Protein AF-A0A150FVJ5-F1 (afdb_monomer)

Nearest PDB structures (foldseek):
  6zj3-assembly1_SM  TM=2.572E-01  e=7.502E+00  Euglena gracilis

Organism: Gonium pectorale (NCBI:txid33097)

Mean predicted aligned error: 14.56 Å

Sequence (237 aa):
MLILNNDGPDAGACHNNPVVGCGLLLDEREPPDDGAGPYRKLKYVPKGIFVRPLNNNADTAAILSGIGDYSDSHGAFIITPRWSSPVTQTFPQPLDLGTGKRVASATFKRYNIPLGDAYVVTDYYCEGASFGDDCWVADLTPPPGHGIKRATIFVILTRFRSMDHVLLLRPLYDERFPASFTAVVDQFLKAARLGPDLTAELGRLSGLAASTRERYAADYARAAALIAQRTAPQPEA

pLDDT: mean 76.61, std 17.11, range [19.41, 96.69]

Secondary structure (DSSP, 8-state):
--------S--TT--S--EEEEEEE--TTPPPP---SSS---SS--SEEEEEEPTTSTTHHHHHTT-TTHHHHTT-EEEPPEEPPPEEEEEEEEEE-SSSSEEEEEEE--EE-S----SS--TTTTTT---TTS--EE--PPPTT-PPPHHHHHHHHTTSSSGGG-EESS-SS-TT-HHHHHHHHHHHHHHHPPPHHHHHHHHHHHHHHHHHHHHTHHHHHHHHHHHHHHHSPPPP-

Foldseek 3Di:
DDDDDPPDDDLVQDDQFDKDFDDFAADPPWDDDPVPDPDDDTPDATQWTWIATDPPPPPPVPVCVPPPCCVPSVRTDIFGWDKGDKDKDADPFFDDPPPPDTDRIDIDIDTHGSDDDPPDDALVVQAPAACPQPQDEDEQDADPPGAGALSRVVSLCVNYPDPVSYHYPDDQADPVDPVRVVVSVVSNVVRNDDDPVVVVVVVVVVVVVVVVCVVCVVVVVVVVVVVCVVPDDDPDD

Radius of gyration: 25.58 Å; Cα contacts (8 Å, |Δi|>4): 232; chains: 1; bounding box: 62×70×62 Å

Structure (mmCIF, N/CA/C/O backbone):
data_AF-A0A150FVJ5-F1
#
_entry.id   AF-A0A150FVJ5-F1
#
loop_
_atom_site.group_PDB
_atom_site.id
_atom_site.type_symbol
_atom_site.label_atom_id
_atom_site.label_alt_id
_atom_site.label_comp_id
_atom_site.label_asym_id
_atom_site.label_entity_id
_atom_site.label_seq_id
_atom_site.pdbx_PDB_ins_code
_atom_site.Cartn_x
_atom_site.Cartn_y
_atom_site.Cartn_z
_atom_site.occupancy
_atom_site.B_iso_or_equiv
_atom_site.auth_seq_id
_atom_site.auth_comp_id
_atom_site.auth_asym_id
_atom_site.auth_atom_id
_atom_site.pdbx_PDB_model_num
ATOM 1 N N . MET A 1 1 ? 19.829 -10.707 -9.200 1.00 27.23 1 MET A N 1
ATOM 2 C CA . MET A 1 1 ? 18.857 -9.618 -9.402 1.00 27.23 1 MET A CA 1
ATOM 3 C C . MET A 1 1 ? 19.163 -8.548 -8.369 1.00 27.23 1 MET A C 1
ATOM 5 O O . MET A 1 1 ? 18.996 -8.809 -7.189 1.00 27.23 1 MET A O 1
ATOM 9 N N . LEU A 1 2 ? 19.745 -7.424 -8.785 1.00 19.41 2 LEU A N 1
ATOM 10 C CA . LEU A 1 2 ? 20.049 -6.301 -7.899 1.00 19.41 2 LEU A CA 1
ATOM 11 C C . LEU A 1 2 ? 19.300 -5.099 -8.472 1.00 19.41 2 LEU A C 1
ATOM 13 O O . LEU A 1 2 ? 19.747 -4.494 -9.443 1.00 19.41 2 LEU A O 1
ATOM 17 N N . ILE A 1 3 ? 18.114 -4.833 -7.935 1.00 24.56 3 ILE A N 1
ATOM 18 C CA . ILE A 1 3 ? 17.336 -3.641 -8.265 1.00 24.56 3 ILE A CA 1
ATOM 19 C C . ILE A 1 3 ? 17.501 -2.712 -7.069 1.00 24.56 3 ILE A C 1
ATOM 21 O O . ILE A 1 3 ? 16.965 -2.965 -5.995 1.00 24.56 3 ILE A O 1
ATOM 25 N N . LEU A 1 4 ? 18.329 -1.684 -7.250 1.00 26.02 4 LEU A N 1
ATOM 26 C CA . LEU A 1 4 ? 18.539 -0.615 -6.281 1.00 26.02 4 LEU A CA 1
ATOM 27 C C . LEU A 1 4 ? 17.755 0.628 -6.716 1.00 26.02 4 LEU A C 1
ATOM 29 O O . LEU A 1 4 ? 17.894 1.090 -7.848 1.00 26.02 4 LEU A O 1
ATOM 33 N N . ASN A 1 5 ? 16.989 1.143 -5.753 1.00 26.16 5 ASN A N 1
ATOM 34 C CA . ASN A 1 5 ? 16.301 2.431 -5.660 1.00 26.16 5 ASN A CA 1
ATOM 35 C C . ASN A 1 5 ? 15.248 2.799 -6.718 1.00 26.16 5 ASN A C 1
ATOM 37 O O . ASN A 1 5 ? 15.542 3.360 -7.771 1.00 26.16 5 ASN A O 1
ATOM 41 N N . ASN A 1 6 ? 13.978 2.647 -6.328 1.00 31.42 6 ASN A N 1
ATOM 42 C CA . ASN A 1 6 ? 12.867 3.453 -6.837 1.00 31.42 6 ASN A CA 1
ATOM 43 C C . ASN A 1 6 ? 12.297 4.289 -5.677 1.00 31.42 6 ASN A C 1
ATOM 45 O O . ASN A 1 6 ? 11.197 4.037 -5.189 1.00 31.42 6 ASN A O 1
ATOM 49 N N . ASP A 1 7 ? 13.082 5.266 -5.220 1.00 31.95 7 ASP A N 1
ATOM 50 C CA . ASP A 1 7 ? 12.706 6.193 -4.149 1.00 31.95 7 ASP A CA 1
ATOM 51 C C . ASP A 1 7 ? 11.782 7.310 -4.678 1.00 31.95 7 ASP A C 1
ATOM 53 O O . ASP A 1 7 ? 12.213 8.428 -4.951 1.00 31.95 7 ASP A O 1
ATOM 57 N N . GLY A 1 8 ? 10.492 6.967 -4.798 1.00 29.00 8 GLY A N 1
ATOM 58 C CA . GLY A 1 8 ? 9.313 7.852 -4.701 1.00 29.00 8 GLY A CA 1
ATOM 59 C C . GLY A 1 8 ? 9.047 8.867 -5.831 1.00 29.00 8 GLY A C 1
ATOM 60 O O . GLY A 1 8 ? 9.863 9.032 -6.738 1.00 29.00 8 GLY A O 1
ATOM 61 N N . PRO A 1 9 ?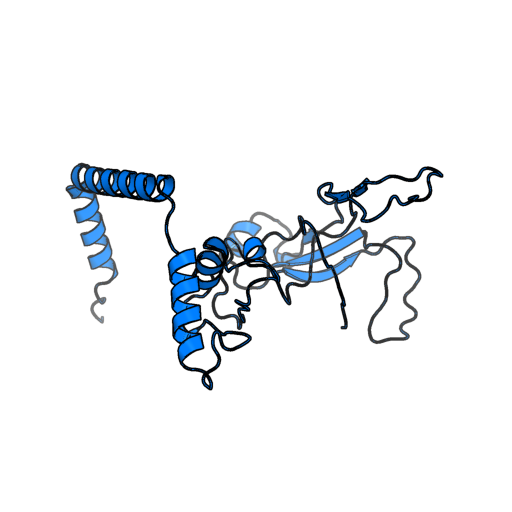 7.911 9.601 -5.800 1.00 30.52 9 PRO A N 1
ATOM 62 C CA . PRO A 1 9 ? 6.679 9.459 -5.009 1.00 30.52 9 PRO A CA 1
ATOM 63 C C . PRO A 1 9 ? 5.500 8.985 -5.897 1.00 30.52 9 PRO A C 1
ATOM 65 O O . PRO A 1 9 ? 5.513 9.175 -7.108 1.00 30.52 9 PRO A O 1
ATOM 68 N N . ASP A 1 10 ? 4.482 8.360 -5.308 1.00 34.44 10 ASP A N 1
ATOM 69 C CA . ASP A 1 10 ? 3.313 7.773 -5.989 1.00 34.44 10 ASP A CA 1
ATOM 70 C C . ASP A 1 10 ? 3.636 6.630 -6.964 1.00 34.44 10 ASP A C 1
ATOM 72 O O . ASP A 1 10 ? 3.577 6.757 -8.191 1.00 34.44 10 ASP A O 1
ATOM 76 N N . ALA A 1 11 ? 3.882 5.439 -6.409 1.00 34.03 11 ALA A N 1
ATOM 77 C CA . ALA A 1 11 ? 3.788 4.179 -7.147 1.00 34.03 11 ALA A CA 1
ATOM 78 C C . ALA A 1 11 ? 2.314 3.866 -7.499 1.00 34.03 11 ALA A C 1
ATOM 80 O O . ALA A 1 11 ? 1.744 2.865 -7.075 1.00 34.03 11 ALA A O 1
ATOM 81 N N . GLY A 1 12 ? 1.680 4.750 -8.275 1.00 35.78 12 GLY A N 1
ATOM 82 C CA . GLY A 1 12 ? 0.286 4.692 -8.724 1.00 35.78 12 GLY A CA 1
ATOM 83 C C . GLY A 1 12 ? 0.041 3.665 -9.828 1.00 35.78 12 GLY A C 1
ATOM 84 O O . GLY A 1 12 ? -0.569 3.980 -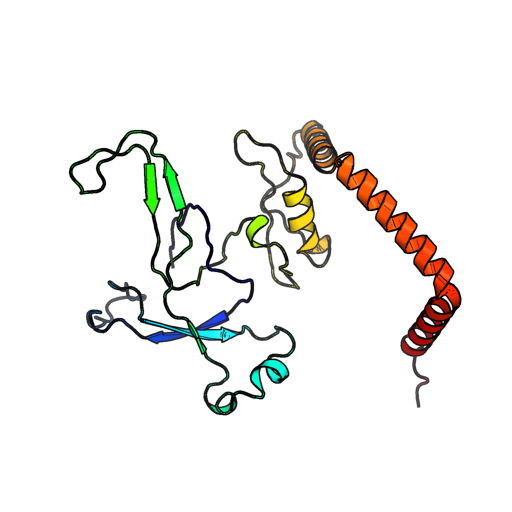10.850 1.00 35.78 12 GLY A O 1
ATOM 85 N N . ALA A 1 13 ? 0.553 2.450 -9.658 1.00 37.38 13 ALA A N 1
ATOM 86 C CA . ALA A 1 13 ? 0.455 1.402 -10.668 1.00 37.38 13 ALA A CA 1
ATOM 87 C C . ALA A 1 13 ? 0.131 0.021 -10.088 1.00 37.38 13 ALA A C 1
ATOM 89 O O . ALA A 1 13 ? -0.541 -0.764 -10.756 1.00 37.38 13 ALA A O 1
ATOM 90 N N . CYS A 1 14 ? 0.530 -0.264 -8.852 1.00 43.03 14 CYS A N 1
ATOM 91 C CA . CYS A 1 14 ? 0.296 -1.575 -8.272 1.00 43.03 14 CYS A CA 1
ATOM 92 C C . CYS A 1 14 ? -1.085 -1.623 -7.619 1.00 43.03 14 CYS A C 1
ATOM 94 O O . CYS A 1 14 ? -1.347 -0.943 -6.633 1.00 43.03 14 CYS A O 1
ATOM 96 N N . HIS A 1 15 ? -1.967 -2.428 -8.195 1.00 48.81 15 HIS A N 1
ATOM 97 C CA . HIS A 1 15 ? -3.202 -2.843 -7.544 1.00 48.81 15 HIS A CA 1
ATOM 98 C C . HIS A 1 15 ? -2.920 -4.221 -6.930 1.00 48.81 15 HIS A C 1
ATOM 100 O O . HIS A 1 15 ? -2.212 -5.012 -7.549 1.00 48.81 15 HIS A O 1
ATOM 106 N N . ASN A 1 16 ? -3.435 -4.467 -5.722 1.00 52.38 16 ASN A N 1
ATOM 107 C CA . ASN A 1 16 ? -3.016 -5.467 -4.718 1.00 52.38 16 ASN A CA 1
ATOM 108 C C . ASN A 1 16 ? -3.078 -6.966 -5.099 1.00 52.38 16 ASN A C 1
ATOM 110 O O . ASN A 1 16 ? -3.168 -7.812 -4.213 1.00 52.38 16 ASN A O 1
ATOM 114 N N . ASN A 1 17 ? -3.015 -7.327 -6.380 1.00 59.31 17 ASN A N 1
ATOM 115 C CA . ASN A 1 17 ? -3.067 -8.714 -6.820 1.00 59.31 17 ASN A CA 1
ATOM 116 C C . ASN A 1 17 ? -1.689 -9.183 -7.302 1.00 59.31 17 ASN A C 1
ATOM 118 O O . ASN A 1 17 ? -1.202 -8.682 -8.320 1.00 59.31 17 ASN A O 1
ATOM 122 N N . PRO A 1 18 ? -1.059 -10.151 -6.609 1.00 65.44 18 PRO A N 1
ATOM 123 C CA . PRO A 1 18 ? 0.184 -10.739 -7.072 1.00 65.44 18 PRO A CA 1
ATOM 124 C C . PRO A 1 18 ? -0.058 -11.521 -8.365 1.00 65.44 18 PRO A C 1
ATOM 126 O O . PRO A 1 18 ? -1.033 -12.265 -8.514 1.00 65.44 18 PRO A O 1
ATOM 129 N N . VAL A 1 19 ? 0.862 -11.355 -9.307 1.00 67.94 19 VAL A N 1
ATOM 130 C CA . VAL A 1 19 ? 0.844 -12.032 -10.601 1.00 67.94 19 VAL A CA 1
ATOM 131 C C . VAL A 1 19 ? 2.219 -12.617 -10.899 1.00 67.94 19 VAL A C 1
ATOM 133 O O . VAL A 1 19 ? 3.238 -12.109 -10.433 1.00 67.94 19 VAL A O 1
ATOM 136 N N . VAL A 1 20 ? 2.257 -13.678 -11.696 1.00 70.44 20 VAL A N 1
ATOM 137 C CA . VAL A 1 20 ? 3.490 -14.274 -12.211 1.00 70.44 20 VAL A CA 1
ATOM 138 C C . VAL A 1 20 ? 3.658 -13.868 -13.668 1.00 70.44 20 VAL A C 1
ATOM 140 O O . VAL A 1 20 ? 2.741 -14.050 -14.466 1.00 70.44 20 VAL A O 1
ATOM 143 N N . GLY A 1 21 ? 4.831 -13.343 -14.023 1.00 74.12 21 GLY A N 1
ATOM 144 C CA . GLY A 1 21 ? 5.191 -13.073 -15.413 1.00 74.12 21 GLY A CA 1
ATOM 145 C C . GLY A 1 21 ? 5.387 -14.369 -16.203 1.00 74.12 21 GLY A C 1
ATOM 146 O O . GLY A 1 21 ? 6.151 -15.241 -15.796 1.00 74.12 21 GLY A O 1
ATOM 147 N N . CYS A 1 22 ? 4.697 -14.489 -17.332 1.00 70.00 22 CYS A N 1
ATOM 148 C CA . CYS A 1 22 ? 4.736 -15.638 -18.239 1.00 70.00 22 CYS A CA 1
ATOM 149 C C . CYS A 1 22 ? 5.524 -15.355 -19.521 1.00 70.00 22 CYS A C 1
ATOM 151 O O . CYS A 1 22 ? 6.003 -16.284 -20.163 1.00 70.00 22 CYS A O 1
ATOM 153 N N . GLY A 1 23 ? 5.661 -14.087 -19.910 1.00 76.62 23 GLY A N 1
ATOM 154 C CA . GLY A 1 23 ? 6.363 -13.715 -21.133 1.00 76.62 23 GLY A CA 1
ATOM 155 C C . GLY A 1 23 ? 6.450 -12.209 -21.333 1.00 76.62 23 GLY A C 1
ATOM 156 O O . GLY A 1 23 ? 5.744 -11.437 -20.683 1.00 76.62 23 GLY A O 1
ATOM 157 N N . LEU A 1 24 ? 7.316 -11.793 -22.256 1.00 85.38 24 LEU A N 1
ATOM 158 C CA . LEU A 1 24 ? 7.548 -10.393 -22.605 1.00 85.38 24 LEU A CA 1
ATOM 159 C C . LEU A 1 24 ? 7.283 -10.171 -24.092 1.00 85.38 24 LEU A C 1
ATOM 161 O O . LEU A 1 24 ? 7.824 -10.883 -24.936 1.00 85.38 24 LEU A O 1
ATOM 165 N N . LEU A 1 25 ? 6.506 -9.137 -24.407 1.00 88.44 25 LEU A N 1
ATOM 166 C CA . LEU A 1 25 ? 6.400 -8.593 -25.754 1.00 88.44 25 LEU A CA 1
ATOM 167 C C . LEU A 1 25 ? 7.337 -7.388 -25.858 1.00 88.44 25 LEU A C 1
ATOM 169 O O . LEU A 1 25 ? 7.072 -6.335 -25.278 1.00 88.44 25 LEU A O 1
ATOM 173 N N . LEU A 1 26 ? 8.450 -7.550 -26.569 1.00 90.00 26 LEU A N 1
ATOM 174 C CA . LEU A 1 26 ? 9.485 -6.522 -26.683 1.00 90.00 26 LEU A CA 1
ATOM 175 C C . LEU A 1 26 ? 9.075 -5.382 -27.626 1.00 90.00 26 LEU A C 1
ATOM 177 O O . LEU A 1 26 ? 8.202 -5.532 -28.482 1.00 90.00 26 LEU A O 1
ATOM 181 N N . ASP A 1 27 ? 9.712 -4.223 -27.454 1.00 90.69 27 ASP A N 1
ATOM 182 C CA . ASP A 1 27 ? 9.654 -3.142 -28.440 1.00 90.69 27 ASP A CA 1
ATOM 183 C C . ASP A 1 27 ? 10.361 -3.588 -29.732 1.00 90.69 27 ASP A C 1
ATOM 185 O O . ASP A 1 27 ? 11.380 -4.272 -29.687 1.00 90.69 27 ASP A O 1
ATOM 189 N N . GLU A 1 28 ? 9.840 -3.192 -30.893 1.00 92.81 28 GLU A N 1
ATOM 190 C CA . GLU A 1 28 ? 10.411 -3.545 -32.205 1.00 92.81 28 GLU A CA 1
ATOM 191 C C . GLU A 1 28 ? 11.823 -2.985 -32.406 1.00 92.81 28 GLU A C 1
ATOM 193 O O . GLU A 1 28 ? 12.590 -3.494 -33.220 1.00 92.81 28 GLU A O 1
ATOM 198 N N . ARG A 1 29 ? 12.172 -1.929 -31.666 1.00 93.12 29 ARG A N 1
ATOM 199 C CA . ARG A 1 29 ? 13.497 -1.303 -31.692 1.00 93.12 29 ARG A CA 1
ATOM 200 C C . ARG A 1 29 ? 14.490 -1.996 -30.764 1.00 93.12 29 ARG A C 1
ATOM 202 O O . ARG A 1 29 ? 15.646 -1.576 -30.708 1.00 93.12 29 ARG A O 1
ATOM 209 N N . GLU A 1 30 ? 14.051 -2.991 -29.996 1.00 89.56 30 GLU A N 1
ATOM 210 C CA . GLU A 1 30 ? 14.910 -3.682 -29.046 1.00 89.56 30 GLU A CA 1
ATOM 211 C C . GLU A 1 30 ? 16.012 -4.453 -29.794 1.00 89.56 30 GLU A C 1
ATOM 213 O O . GLU A 1 30 ? 15.703 -5.277 -30.659 1.00 89.56 30 GLU A O 1
ATOM 218 N N . PRO A 1 31 ? 17.300 -4.211 -29.485 1.00 89.19 31 PRO A N 1
ATOM 219 C CA . PRO A 1 31 ? 18.392 -4.963 -30.092 1.00 89.19 31 PRO A CA 1
ATOM 220 C C . PRO A 1 31 ? 18.254 -6.470 -29.827 1.00 89.19 31 PRO A C 1
ATOM 222 O O . PRO A 1 31 ? 17.725 -6.844 -28.775 1.00 89.19 31 PRO A O 1
ATOM 225 N N . PRO A 1 32 ? 18.740 -7.344 -30.730 1.00 86.94 32 PRO A N 1
ATOM 226 C CA . PRO A 1 32 ? 18.776 -8.784 -30.495 1.00 86.94 32 PRO A CA 1
ATOM 227 C C . PRO A 1 32 ? 19.468 -9.133 -29.176 1.00 86.94 32 PRO A C 1
ATOM 229 O O . PRO A 1 32 ? 20.392 -8.441 -28.754 1.00 86.94 32 PRO A O 1
ATOM 232 N N . ASP A 1 33 ? 19.008 -10.205 -28.535 1.00 85.06 33 ASP A N 1
ATOM 233 C CA . ASP A 1 33 ? 19.683 -10.742 -27.357 1.00 85.06 33 ASP A CA 1
ATOM 234 C C . ASP A 1 33 ? 21.025 -11.345 -27.777 1.00 85.06 33 ASP A C 1
ATOM 236 O O . ASP A 1 33 ? 21.067 -12.189 -28.675 1.00 85.06 33 ASP A O 1
ATOM 240 N N . ASP A 1 34 ? 22.112 -10.903 -27.152 1.00 83.81 34 ASP A N 1
ATOM 241 C CA . ASP A 1 34 ? 23.448 -11.445 -27.394 1.00 83.81 34 ASP A CA 1
ATOM 242 C C . ASP A 1 34 ? 23.718 -12.716 -26.572 1.00 83.81 34 ASP A C 1
ATOM 244 O O . ASP A 1 34 ? 24.727 -13.388 -26.796 1.00 83.81 34 ASP A O 1
ATOM 248 N N . GLY A 1 35 ? 22.815 -13.070 -25.645 1.00 79.62 35 GLY A N 1
ATOM 249 C CA . GLY A 1 35 ? 22.892 -14.280 -24.827 1.00 79.62 35 GLY A CA 1
ATOM 250 C C . GLY A 1 35 ? 24.103 -14.320 -23.891 1.00 79.62 35 GLY A C 1
ATOM 251 O O . GLY A 1 35 ? 24.414 -15.374 -23.335 1.00 79.62 35 GLY A O 1
ATOM 252 N N . ALA A 1 36 ? 24.804 -13.196 -23.712 1.00 78.44 36 ALA A N 1
ATOM 253 C CA . ALA A 1 36 ? 26.106 -13.158 -23.052 1.00 78.44 36 ALA A CA 1
ATOM 254 C C . ALA A 1 36 ? 26.025 -13.185 -21.514 1.00 78.44 36 ALA A C 1
ATOM 256 O O . ALA A 1 36 ? 27.058 -13.182 -20.841 1.00 78.44 36 ALA A O 1
ATOM 257 N N . GLY A 1 37 ? 24.822 -13.211 -20.929 1.00 73.44 37 GLY A N 1
ATOM 258 C CA . GLY A 1 37 ? 24.656 -13.115 -19.483 1.00 73.44 37 GLY A CA 1
ATOM 259 C C . GLY A 1 37 ? 23.392 -13.769 -18.922 1.00 73.44 37 GLY A C 1
ATOM 260 O O . GLY A 1 37 ? 22.463 -14.096 -19.655 1.00 73.44 37 GLY A O 1
ATOM 261 N N . PRO A 1 38 ? 23.327 -13.924 -17.585 1.00 77.50 38 PRO A N 1
ATOM 262 C CA . PRO A 1 38 ? 22.181 -14.515 -16.888 1.00 77.50 38 PRO A CA 1
ATOM 263 C C . PRO A 1 38 ? 20.938 -13.607 -16.877 1.00 77.50 38 PRO A C 1
ATOM 265 O O . PRO A 1 38 ? 19.903 -13.981 -16.330 1.00 77.50 38 PRO A O 1
ATOM 268 N N . TYR A 1 39 ? 21.042 -12.397 -17.427 1.00 75.38 39 TYR A N 1
ATOM 269 C CA . TYR A 1 39 ? 19.948 -11.449 -17.584 1.00 75.38 39 TYR A CA 1
ATOM 270 C C . TYR A 1 39 ? 20.149 -10.624 -18.856 1.00 75.38 39 TYR A C 1
ATOM 272 O O . TYR A 1 39 ? 21.273 -10.249 -19.190 1.00 75.38 39 TYR A O 1
ATOM 280 N N . ARG A 1 40 ? 19.041 -10.271 -19.512 1.00 77.12 40 ARG A N 1
ATOM 281 C CA . ARG A 1 40 ? 19.015 -9.327 -20.631 1.00 77.12 40 ARG A CA 1
ATOM 282 C C . ARG A 1 40 ? 18.608 -7.949 -20.126 1.00 77.12 40 ARG A C 1
ATOM 284 O O . ARG A 1 40 ? 17.548 -7.790 -19.519 1.00 77.12 40 ARG A O 1
ATOM 291 N N . LYS A 1 41 ? 19.433 -6.935 -20.385 1.00 80.56 41 LYS A N 1
ATOM 292 C CA . LYS A 1 41 ? 19.088 -5.539 -20.095 1.00 80.56 41 LYS A CA 1
ATOM 293 C C . LYS A 1 41 ? 18.364 -4.941 -21.297 1.00 80.56 41 LYS A C 1
ATOM 295 O O . LYS A 1 41 ? 18.984 -4.729 -22.332 1.00 80.56 41 LYS A O 1
ATOM 300 N N . LEU A 1 42 ? 17.077 -4.649 -21.137 1.00 83.31 42 LEU A N 1
ATOM 301 C CA . LEU A 1 42 ? 16.288 -4.029 -22.197 1.00 83.31 42 LEU A CA 1
ATOM 302 C C . LEU A 1 42 ? 16.617 -2.540 -22.339 1.00 83.31 42 LEU A C 1
ATOM 304 O O . LEU A 1 42 ? 16.786 -1.833 -21.338 1.00 83.31 42 LEU A O 1
ATOM 308 N N . LYS A 1 43 ? 16.706 -2.062 -23.581 1.00 86.25 43 LYS A N 1
ATOM 309 C CA . LYS A 1 43 ? 16.926 -0.647 -23.906 1.00 86.25 43 LYS A CA 1
ATOM 310 C C . LYS A 1 43 ? 15.619 0.140 -23.922 1.00 86.25 43 LYS A C 1
ATOM 312 O O . LYS A 1 43 ? 15.610 1.310 -23.534 1.00 86.25 43 LYS A O 1
ATOM 317 N N . TYR A 1 44 ? 14.535 -0.487 -24.363 1.00 87.19 44 TYR A N 1
ATOM 318 C CA . TYR A 1 44 ? 13.203 0.103 -24.423 1.00 87.19 44 TYR A CA 1
ATOM 319 C C . TYR A 1 44 ? 12.246 -0.607 -23.460 1.00 87.19 44 TYR A C 1
ATOM 321 O O . TYR A 1 44 ? 12.428 -1.770 -23.103 1.00 87.19 44 TYR A O 1
ATOM 329 N N . VAL A 1 45 ? 11.207 0.109 -23.024 1.00 85.00 45 VAL A N 1
ATOM 330 C CA . VAL A 1 45 ? 10.128 -0.488 -22.226 1.00 85.00 45 VAL A CA 1
ATOM 331 C C . VAL A 1 45 ? 9.408 -1.528 -23.100 1.00 85.00 45 VAL A C 1
ATOM 333 O O . VAL A 1 45 ? 9.056 -1.190 -24.233 1.00 85.00 45 VAL A O 1
ATOM 336 N N . PRO A 1 46 ? 9.166 -2.764 -22.619 1.00 86.81 46 PRO A N 1
ATOM 337 C CA . PRO A 1 46 ? 8.405 -3.754 -23.377 1.00 86.81 46 PRO A CA 1
ATOM 338 C C . PRO A 1 46 ? 7.026 -3.217 -23.781 1.00 86.81 46 PRO A C 1
ATOM 340 O O . PRO A 1 46 ? 6.402 -2.476 -23.023 1.00 86.81 46 PRO A O 1
ATOM 343 N N . LYS A 1 47 ? 6.502 -3.636 -24.936 1.00 89.88 47 LYS A N 1
ATOM 344 C CA . LYS A 1 47 ? 5.122 -3.325 -25.354 1.00 89.88 47 LYS A CA 1
ATOM 345 C C . LYS A 1 47 ? 4.079 -3.966 -24.437 1.00 89.88 47 LYS A C 1
ATOM 347 O O . LYS A 1 47 ? 2.971 -3.448 -24.316 1.00 89.88 47 LYS A O 1
ATOM 352 N N . GLY A 1 48 ? 4.432 -5.062 -23.773 1.00 85.50 48 GLY A N 1
ATOM 353 C CA . GLY A 1 48 ? 3.618 -5.641 -22.715 1.00 85.50 48 GLY A CA 1
ATOM 354 C C . GLY A 1 48 ? 4.279 -6.828 -22.029 1.00 85.50 48 GLY A C 1
ATOM 355 O O . GLY A 1 48 ? 5.267 -7.381 -22.514 1.00 85.50 48 GLY A O 1
ATOM 356 N N . ILE A 1 49 ? 3.717 -7.210 -20.887 1.00 81.81 49 ILE A N 1
ATOM 357 C CA . ILE A 1 49 ? 4.090 -8.408 -20.132 1.00 81.81 49 ILE A CA 1
ATOM 358 C C . ILE A 1 49 ? 2.862 -9.296 -20.045 1.00 81.81 49 ILE A C 1
ATOM 360 O O . ILE A 1 49 ? 1.801 -8.842 -19.623 1.00 81.81 49 ILE A O 1
ATOM 364 N N . PHE A 1 50 ? 3.010 -10.556 -20.430 1.00 77.69 50 PHE A N 1
ATOM 365 C CA . PHE A 1 50 ? 1.994 -11.566 -20.177 1.00 77.69 50 PHE A CA 1
ATOM 366 C C . PHE A 1 50 ? 2.107 -12.001 -18.727 1.00 77.69 50 PHE A C 1
ATOM 368 O O . PHE A 1 50 ? 3.194 -12.382 -18.287 1.00 77.69 50 PHE A O 1
ATOM 375 N N . VAL A 1 51 ? 1.007 -11.943 -17.987 1.00 73.44 51 VAL A N 1
ATOM 376 C CA . VAL A 1 51 ? 0.969 -12.323 -16.578 1.00 73.44 51 VAL A CA 1
ATOM 377 C C . VAL A 1 51 ? -0.192 -13.257 -16.296 1.00 73.44 51 VAL A C 1
ATOM 379 O O . VAL A 1 51 ? -1.235 -13.163 -16.935 1.00 73.44 51 VAL A O 1
ATOM 382 N N . ARG A 1 52 ? -0.029 -14.112 -15.292 1.00 70.56 52 ARG A N 1
ATOM 383 C CA . ARG A 1 52 ? -1.101 -14.930 -14.715 1.00 70.56 52 ARG A CA 1
ATOM 384 C C . ARG A 1 52 ? -1.302 -14.565 -13.244 1.00 70.56 52 ARG A C 1
ATOM 386 O O . ARG A 1 52 ? -0.312 -14.257 -12.579 1.00 70.56 52 ARG A O 1
ATOM 393 N N . PRO A 1 53 ? -2.521 -14.630 -12.693 1.00 66.81 53 PRO A N 1
ATOM 394 C CA . PRO A 1 53 ? -2.721 -14.526 -11.250 1.00 66.81 53 PRO A CA 1
ATOM 395 C C . PRO A 1 53 ? -1.902 -15.584 -10.496 1.00 66.81 53 PRO A C 1
ATOM 397 O O . PRO A 1 53 ? -1.736 -16.712 -10.974 1.00 66.81 53 PRO A O 1
ATOM 400 N N . LEU A 1 54 ? -1.375 -15.233 -9.320 1.00 62.59 54 LEU A N 1
ATOM 401 C CA . LEU A 1 54 ? -0.785 -16.227 -8.423 1.00 62.59 54 LEU A CA 1
ATOM 402 C C . LEU A 1 54 ? -1.910 -17.133 -7.880 1.00 62.59 54 LEU A C 1
ATOM 404 O O . LEU A 1 54 ? -2.967 -16.643 -7.481 1.00 62.59 54 LEU A O 1
ATOM 408 N N . ASN A 1 55 ? -1.707 -18.454 -7.916 1.00 51.03 55 ASN A N 1
ATOM 409 C CA . ASN A 1 55 ? -2.696 -19.432 -7.449 1.00 51.03 55 ASN A CA 1
ATOM 410 C C . ASN A 1 55 ? -3.087 -19.129 -5.988 1.00 51.03 55 ASN A C 1
ATOM 412 O O . ASN A 1 55 ? -2.191 -18.915 -5.178 1.00 51.03 55 ASN A O 1
ATOM 416 N N . ASN A 1 56 ? -4.395 -19.162 -5.686 1.00 48.44 56 ASN A N 1
ATOM 417 C CA . ASN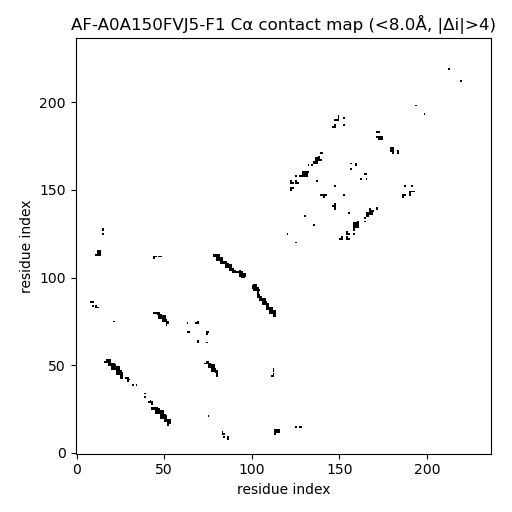 A 1 56 ? -5.074 -18.912 -4.392 1.00 48.44 56 ASN A CA 1
ATOM 418 C C . ASN A 1 56 ? -5.819 -17.578 -4.209 1.00 48.44 56 ASN A C 1
ATOM 420 O O . ASN A 1 56 ? -6.453 -17.404 -3.169 1.00 48.44 56 ASN A O 1
ATOM 424 N N . ASN A 1 57 ? -5.881 -16.686 -5.202 1.00 48.19 57 ASN A N 1
ATOM 425 C CA . ASN A 1 57 ? -6.933 -15.665 -5.168 1.00 48.19 57 ASN A CA 1
ATOM 426 C C . ASN A 1 57 ? -8.277 -16.334 -5.487 1.00 48.19 57 ASN A C 1
ATOM 428 O O . ASN A 1 57 ? -8.459 -16.899 -6.563 1.00 48.19 57 ASN A O 1
ATOM 432 N N . ALA A 1 58 ? -9.171 -16.345 -4.498 1.00 40.78 58 ALA A N 1
ATOM 433 C CA . ALA A 1 58 ? -10.469 -17.002 -4.556 1.00 40.78 58 ALA A CA 1
ATOM 434 C C . ALA A 1 58 ? -11.205 -16.695 -5.875 1.00 40.78 58 ALA A C 1
ATOM 436 O O . ALA A 1 58 ? -11.279 -15.546 -6.307 1.00 40.78 58 ALA A O 1
ATOM 437 N N . ASP A 1 59 ? -11.747 -17.746 -6.492 1.00 47.84 59 ASP A N 1
ATOM 438 C CA . ASP A 1 59 ? -12.605 -17.696 -7.679 1.00 47.84 59 ASP A CA 1
ATOM 439 C C . ASP A 1 59 ? -11.971 -17.287 -9.021 1.00 47.84 59 ASP A C 1
ATOM 441 O O . ASP A 1 59 ? -12.658 -16.804 -9.923 1.00 47.84 59 ASP A O 1
ATOM 445 N N . THR A 1 60 ? -10.695 -17.621 -9.252 1.00 50.66 60 THR A N 1
ATOM 446 C CA . THR A 1 60 ? -10.094 -17.597 -10.605 1.00 50.66 60 THR A CA 1
ATOM 447 C C . THR A 1 60 ? -10.961 -18.337 -11.636 1.00 50.66 60 THR A C 1
ATOM 449 O O . THR A 1 60 ? -11.112 -17.883 -12.766 1.00 50.66 60 THR A O 1
ATOM 452 N N . ALA A 1 61 ? -11.590 -19.446 -11.228 1.00 50.41 61 ALA A N 1
ATOM 453 C CA . ALA A 1 61 ? -12.498 -20.217 -12.071 1.00 50.41 61 ALA A CA 1
ATOM 454 C C . ALA A 1 61 ? -13.820 -19.485 -12.362 1.00 50.41 61 ALA A C 1
ATOM 456 O O . ALA A 1 61 ? -14.297 -19.559 -13.487 1.00 50.41 61 ALA A O 1
ATOM 457 N N . ALA A 1 62 ? -14.403 -18.752 -11.406 1.00 53.06 62 ALA A N 1
ATOM 458 C CA . ALA A 1 62 ? -15.664 -18.038 -11.623 1.00 53.06 62 ALA A CA 1
ATOM 459 C C . ALA A 1 62 ? -15.464 -16.738 -12.420 1.00 53.06 62 ALA A C 1
ATOM 461 O O . ALA A 1 62 ? -16.213 -16.480 -13.362 1.00 53.06 62 ALA A O 1
ATOM 462 N N . ILE A 1 63 ? -14.421 -15.959 -12.104 1.00 52.06 63 ILE A N 1
ATOM 463 C CA . ILE A 1 63 ? -14.124 -14.665 -12.747 1.00 52.06 63 ILE A CA 1
ATOM 464 C C . ILE A 1 63 ? -13.711 -14.847 -14.214 1.00 52.06 63 ILE A C 1
ATOM 466 O O . ILE A 1 63 ? -14.053 -14.020 -15.058 1.00 52.06 63 ILE A O 1
ATOM 470 N N . LEU A 1 64 ? -12.991 -15.927 -14.528 1.00 53.16 64 LEU A N 1
ATOM 471 C CA . LEU A 1 64 ? -12.416 -16.154 -15.858 1.00 53.16 64 LEU A CA 1
ATOM 472 C C . LEU A 1 64 ? -13.196 -17.189 -16.691 1.00 53.16 64 LEU A C 1
ATOM 474 O O . LEU A 1 64 ? -12.852 -17.410 -17.848 1.00 53.16 64 LEU A O 1
ATOM 478 N N . SER A 1 65 ? -14.286 -17.761 -16.157 1.00 52.16 65 SER A N 1
ATOM 479 C CA . SER A 1 65 ? -15.146 -18.749 -16.847 1.00 52.16 65 SER A CA 1
ATOM 480 C C . SER A 1 65 ? -15.785 -18.258 -18.154 1.00 52.16 65 SER A C 1
ATOM 482 O O . SER A 1 65 ? -16.180 -19.075 -18.982 1.00 52.16 65 SER A O 1
ATOM 484 N N . GLY A 1 66 ? -15.902 -16.940 -18.351 1.00 50.03 66 GLY A N 1
ATOM 485 C CA . GLY A 1 66 ? -16.469 -16.333 -19.562 1.00 50.03 66 GLY A CA 1
ATOM 486 C C . GLY A 1 66 ? -15.450 -16.028 -20.665 1.00 50.03 66 GLY A C 1
ATOM 487 O O . GLY A 1 66 ? -15.838 -15.556 -21.733 1.00 50.03 66 GLY A O 1
ATOM 488 N N . ILE A 1 67 ? -14.159 -16.257 -20.414 1.00 56.22 67 ILE A N 1
ATOM 489 C CA . ILE A 1 67 ? -13.079 -15.993 -21.365 1.00 56.22 67 ILE A CA 1
ATOM 490 C C . ILE A 1 67 ? -12.796 -17.299 -22.118 1.00 56.22 67 ILE A C 1
ATOM 492 O O . ILE A 1 67 ? -12.239 -18.244 -21.563 1.00 56.22 67 ILE A O 1
ATOM 496 N N . GLY A 1 68 ? -13.258 -17.370 -23.371 1.00 52.88 68 GLY A N 1
ATOM 497 C CA . GLY A 1 68 ? -13.317 -18.604 -24.169 1.00 52.88 68 GLY A CA 1
ATOM 498 C C . GLY A 1 68 ? -11.972 -19.281 -24.453 1.00 52.88 68 GLY A C 1
ATOM 499 O O . GLY A 1 68 ? -11.962 -20.446 -24.831 1.00 52.88 68 GLY A O 1
ATOM 500 N N . ASP A 1 69 ? -10.855 -18.586 -24.248 1.00 56.06 69 ASP A N 1
ATOM 501 C CA . ASP A 1 69 ? -9.484 -19.076 -24.414 1.00 56.06 69 ASP A CA 1
ATOM 502 C C . ASP A 1 69 ? -8.762 -19.329 -23.076 1.00 56.06 69 ASP A C 1
ATOM 504 O O . ASP A 1 69 ? -7.563 -19.606 -23.067 1.00 56.06 69 ASP A O 1
ATOM 508 N N . TYR A 1 70 ? -9.449 -19.269 -21.927 1.00 54.94 70 TYR A N 1
ATOM 509 C CA . TYR A 1 70 ? -8.838 -19.502 -20.608 1.00 54.94 70 TYR A CA 1
ATOM 510 C C . TYR A 1 70 ? -8.242 -20.915 -20.462 1.00 54.94 70 TYR A C 1
ATOM 512 O O . TYR A 1 70 ? -7.177 -21.074 -19.859 1.00 54.94 70 TYR A O 1
ATOM 520 N N . SER A 1 71 ? -8.887 -21.936 -21.043 1.00 53.69 71 SER A N 1
ATOM 521 C CA . SER A 1 71 ? -8.379 -23.318 -21.058 1.00 53.69 71 SER A CA 1
ATOM 522 C C . SER A 1 71 ? -7.080 -23.469 -21.851 1.00 53.69 71 SER A C 1
ATOM 524 O O . SER A 1 71 ? -6.251 -24.303 -21.493 1.00 53.69 71 SER A O 1
ATOM 526 N N . ASP A 1 72 ? -6.897 -22.639 -22.881 1.00 53.41 72 ASP A N 1
ATOM 527 C CA . ASP A 1 72 ? -5.818 -22.760 -23.867 1.00 53.41 72 ASP A CA 1
ATOM 528 C C . ASP A 1 72 ? -4.642 -21.819 -23.548 1.00 53.41 72 ASP A C 1
ATOM 530 O O . ASP A 1 72 ? -3.485 -22.138 -23.813 1.00 53.41 72 ASP A O 1
ATOM 534 N N . SER A 1 73 ? -4.927 -20.667 -22.930 1.00 53.38 73 SER A N 1
ATOM 535 C CA . SER A 1 73 ? -3.949 -19.656 -22.492 1.00 53.38 73 SER A CA 1
ATOM 536 C C . SER A 1 73 ? -3.514 -19.806 -21.029 1.00 53.38 73 SER A C 1
ATOM 538 O O . SER A 1 73 ? -2.670 -19.043 -20.551 1.00 53.38 73 SER A O 1
ATOM 540 N N . HIS A 1 74 ? -4.120 -20.746 -20.293 1.00 54.09 74 HIS A N 1
ATOM 541 C CA . HIS A 1 74 ? -3.993 -20.892 -18.838 1.00 54.09 74 HIS A CA 1
ATOM 542 C C . HIS A 1 74 ? -4.266 -19.592 -18.051 1.00 54.09 74 HIS A C 1
ATOM 544 O O . HIS A 1 74 ? -3.740 -19.406 -16.951 1.00 54.09 74 HIS A O 1
ATOM 550 N N . GLY A 1 75 ? -5.067 -18.675 -18.605 1.00 55.38 75 GLY A N 1
ATOM 551 C CA . GLY A 1 75 ? -5.431 -17.428 -17.930 1.00 55.38 75 GLY A CA 1
ATOM 552 C C . GLY A 1 75 ? -4.350 -16.356 -17.895 1.00 55.38 75 GLY A C 1
ATOM 553 O O . GLY A 1 75 ? -4.362 -15.515 -16.991 1.00 55.38 75 GLY A O 1
ATOM 554 N N . ALA A 1 76 ? -3.415 -16.373 -18.846 1.00 64.75 76 ALA A N 1
ATOM 555 C CA . ALA A 1 76 ? -2.461 -15.286 -19.003 1.00 64.75 76 ALA A CA 1
ATOM 556 C C . ALA A 1 76 ? -3.101 -14.088 -19.732 1.00 64.75 76 ALA A C 1
ATOM 558 O O . ALA A 1 76 ? -3.653 -14.237 -20.818 1.00 64.75 76 ALA A O 1
ATOM 559 N N . PHE A 1 77 ? -2.984 -12.884 -19.174 1.00 71.69 77 PHE A N 1
ATOM 560 C CA . PHE A 1 77 ? -3.418 -11.635 -19.810 1.00 71.69 77 PHE A CA 1
ATOM 561 C C . PHE A 1 77 ? -2.243 -10.672 -19.979 1.00 71.69 77 PHE A C 1
ATOM 563 O O . PHE A 1 77 ? -1.248 -10.737 -19.257 1.00 71.69 77 PHE A O 1
ATOM 570 N N . ILE A 1 78 ? -2.343 -9.772 -20.958 1.00 78.44 78 ILE A N 1
ATOM 571 C CA . ILE A 1 78 ? -1.289 -8.797 -21.239 1.00 78.44 78 ILE A CA 1
ATOM 572 C C . ILE A 1 78 ? -1.477 -7.528 -20.406 1.00 78.44 78 ILE A C 1
ATOM 574 O O . ILE A 1 78 ? -2.541 -6.910 -20.398 1.00 78.44 78 ILE A O 1
ATOM 578 N N . ILE A 1 79 ? -0.410 -7.108 -19.736 1.00 77.81 79 ILE A N 1
ATOM 579 C CA . ILE A 1 79 ? -0.302 -5.797 -19.104 1.00 77.81 79 ILE A CA 1
ATOM 580 C C . ILE A 1 79 ? 0.573 -4.919 -19.989 1.00 77.81 79 ILE A C 1
ATOM 582 O O . ILE A 1 79 ? 1.740 -5.226 -20.235 1.00 77.81 79 ILE A O 1
ATOM 586 N N . THR A 1 80 ? 0.017 -3.802 -20.445 1.00 83.88 80 THR A N 1
ATOM 587 C CA . THR A 1 80 ? 0.714 -2.836 -21.297 1.00 83.88 80 THR A CA 1
ATOM 588 C C . THR A 1 80 ? 1.247 -1.654 -20.485 1.00 83.88 80 THR A C 1
ATOM 590 O O . THR A 1 80 ? 0.675 -1.307 -19.443 1.00 83.88 80 THR A O 1
ATOM 593 N N . PRO A 1 81 ? 2.305 -0.973 -20.957 1.00 84.81 81 PRO A N 1
ATOM 594 C CA . PRO A 1 81 ? 2.757 0.261 -20.342 1.00 84.81 81 PRO A CA 1
ATOM 595 C C . PRO A 1 81 ? 1.668 1.331 -20.332 1.00 84.81 81 PRO A C 1
ATOM 597 O O . PRO A 1 81 ? 0.903 1.489 -21.288 1.00 84.81 81 PRO A O 1
ATOM 600 N N . ARG A 1 82 ? 1.633 2.113 -19.257 1.00 81.12 82 ARG A N 1
ATOM 601 C CA . ARG A 1 82 ? 0.731 3.251 -19.092 1.00 81.12 82 ARG A CA 1
ATOM 602 C C . ARG A 1 82 ? 1.479 4.448 -18.532 1.00 81.12 82 ARG A C 1
ATOM 604 O O . ARG A 1 82 ? 2.531 4.322 -17.905 1.00 81.12 82 ARG A O 1
ATOM 611 N N . TRP A 1 83 ? 0.907 5.625 -18.751 1.00 80.31 83 TRP A N 1
ATOM 612 C CA . TRP A 1 83 ? 1.352 6.829 -18.068 1.00 80.31 83 TRP A CA 1
ATOM 613 C C . TRP A 1 83 ? 0.942 6.772 -16.595 1.00 80.31 83 TRP A C 1
ATOM 615 O O . TRP A 1 83 ? -0.202 6.434 -16.274 1.00 80.31 83 TRP A O 1
ATOM 625 N N . SER A 1 84 ? 1.877 7.106 -15.712 1.00 76.50 84 SER A N 1
ATOM 626 C CA . SER A 1 84 ? 1.607 7.332 -14.298 1.00 76.50 84 SER A CA 1
ATOM 627 C C . SER A 1 84 ? 0.773 8.597 -14.103 1.00 76.50 84 SER A C 1
ATOM 629 O O . SER A 1 84 ? 0.709 9.475 -14.976 1.00 76.50 84 SER A O 1
ATOM 631 N N . SER A 1 85 ? 0.197 8.725 -12.910 1.00 73.88 85 SER A N 1
ATOM 632 C CA . SER A 1 85 ? -0.309 10.009 -12.437 1.00 73.88 85 SER A CA 1
ATOM 633 C C . SER A 1 85 ? 0.804 11.068 -12.489 1.00 73.88 85 SER A C 1
ATOM 635 O O . SER A 1 85 ? 1.978 10.735 -12.281 1.00 73.88 85 SER A O 1
ATOM 637 N N . PRO A 1 86 ? 0.469 12.324 -12.831 1.00 74.56 86 PRO A N 1
ATOM 638 C CA . PRO A 1 86 ? 1.436 13.409 -12.831 1.00 74.56 86 PRO A CA 1
ATOM 639 C C . PRO A 1 86 ? 1.898 13.708 -11.408 1.00 74.56 86 PRO A C 1
ATOM 641 O O . PRO A 1 86 ? 1.074 13.891 -10.517 1.00 74.56 86 PRO A O 1
ATOM 644 N N . VAL A 1 87 ? 3.209 13.822 -11.226 1.00 74.44 87 VAL A N 1
ATOM 645 C CA . VAL A 1 87 ? 3.820 14.202 -9.951 1.00 74.44 87 VAL A CA 1
ATOM 646 C C . VAL A 1 87 ? 4.588 15.495 -10.150 1.00 74.44 87 VAL A C 1
ATOM 648 O O . VAL A 1 87 ? 5.437 15.592 -11.035 1.00 74.44 87 VAL A O 1
ATOM 651 N N . THR A 1 88 ? 4.293 16.498 -9.329 1.00 82.75 88 THR A N 1
ATOM 652 C CA . THR A 1 88 ? 5.044 17.755 -9.322 1.00 82.75 88 THR A CA 1
ATOM 653 C C . THR A 1 88 ? 6.143 17.667 -8.283 1.00 82.75 88 THR A C 1
ATOM 655 O O . THR A 1 88 ? 5.866 17.538 -7.093 1.00 82.75 88 THR A O 1
ATOM 658 N N . GLN A 1 89 ? 7.388 17.762 -8.735 1.00 79.56 89 GLN A N 1
ATOM 659 C CA . GLN A 1 89 ? 8.544 17.794 -7.856 1.00 79.56 89 GLN A CA 1
ATOM 660 C C . GLN A 1 89 ? 9.091 19.214 -7.784 1.00 79.56 89 GLN A C 1
ATOM 662 O O . GLN A 1 89 ? 9.330 19.854 -8.810 1.00 79.56 89 GLN A O 1
ATOM 667 N N . THR A 1 90 ? 9.303 19.693 -6.562 1.00 85.50 90 THR A N 1
ATOM 668 C CA . THR A 1 90 ? 10.032 20.932 -6.292 1.00 85.50 90 THR A CA 1
ATOM 669 C C . THR A 1 90 ? 11.494 20.594 -6.064 1.00 85.50 90 THR A C 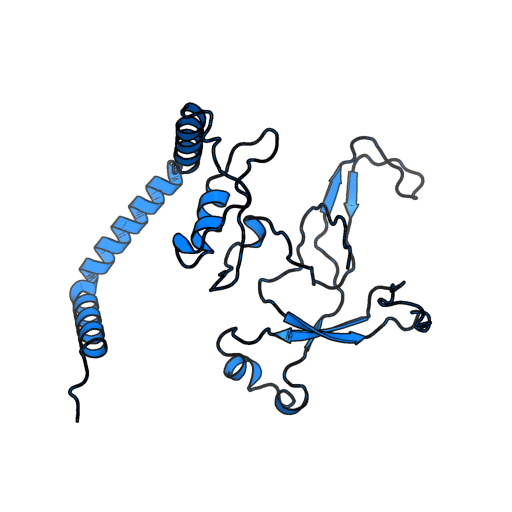1
ATOM 671 O O . THR A 1 90 ? 11.819 19.674 -5.312 1.00 85.50 90 THR A O 1
ATOM 674 N N . PHE A 1 91 ? 12.381 21.329 -6.720 1.00 84.00 91 PHE A N 1
ATOM 675 C CA . PHE A 1 91 ? 13.813 21.107 -6.620 1.00 84.00 91 PHE A CA 1
ATOM 676 C C . PHE A 1 91 ? 14.412 21.946 -5.488 1.00 84.00 91 PHE A C 1
ATOM 678 O O . PHE A 1 91 ? 13.985 23.084 -5.284 1.00 84.00 91 PHE A O 1
ATOM 685 N N . PRO A 1 92 ? 15.450 21.444 -4.793 1.00 84.50 92 PRO A N 1
ATOM 686 C CA . PRO A 1 92 ? 16.180 22.234 -3.801 1.00 84.50 92 PRO A CA 1
ATOM 687 C C . PRO A 1 92 ? 16.807 23.508 -4.387 1.00 84.50 92 PRO A C 1
ATOM 689 O O . PRO A 1 92 ? 16.965 24.504 -3.687 1.00 84.50 92 PRO A O 1
ATOM 692 N N . GLN A 1 93 ? 17.158 23.485 -5.677 1.00 88.25 93 GLN A N 1
ATOM 693 C CA . GLN A 1 93 ? 17.607 24.648 -6.440 1.00 88.25 93 GLN A CA 1
ATOM 694 C C . GLN A 1 93 ? 17.009 24.617 -7.852 1.00 88.25 93 GLN A C 1
ATOM 696 O O . GLN A 1 93 ? 16.788 23.526 -8.375 1.00 88.25 93 GLN A O 1
ATOM 701 N N . PRO A 1 94 ? 16.783 25.772 -8.508 1.00 89.69 94 PRO A N 1
ATOM 702 C CA . PRO A 1 94 ? 16.251 25.801 -9.867 1.00 89.69 94 PRO A CA 1
ATOM 703 C C . PRO A 1 94 ? 17.131 25.033 -10.862 1.00 89.69 94 PRO A C 1
ATOM 705 O O . PRO A 1 94 ? 18.322 25.334 -11.001 1.00 89.69 94 PRO A O 1
ATOM 708 N N . LEU A 1 95 ? 16.541 24.089 -11.595 1.00 87.12 95 LEU A N 1
ATOM 709 C CA . LEU A 1 95 ? 17.220 23.245 -12.586 1.00 87.12 95 LEU A CA 1
ATOM 710 C C . LEU A 1 95 ? 16.746 23.590 -13.998 1.00 87.12 95 LEU A C 1
ATOM 712 O O . LEU A 1 95 ? 15.577 23.913 -14.199 1.00 87.12 95 LEU A O 1
ATOM 716 N N . ASP A 1 96 ? 17.650 23.529 -14.974 1.00 87.19 96 ASP A N 1
ATOM 717 C CA . ASP A 1 96 ? 17.274 23.521 -16.390 1.00 87.19 96 ASP A CA 1
ATOM 718 C C . ASP A 1 96 ? 17.049 22.072 -16.820 1.00 87.19 96 ASP A C 1
ATOM 720 O O . ASP A 1 96 ? 17.953 21.243 -16.724 1.00 87.19 96 ASP A O 1
ATOM 724 N N . LEU A 1 97 ? 15.836 21.766 -17.271 1.00 83.50 97 LEU A N 1
ATOM 725 C CA . LEU A 1 97 ? 15.427 20.418 -17.668 1.00 83.50 97 LEU A CA 1
ATOM 726 C C . LEU A 1 97 ? 15.620 20.172 -19.174 1.00 83.50 97 LEU A C 1
ATOM 728 O O . LEU A 1 97 ? 14.914 19.360 -19.767 1.00 83.50 97 LEU A O 1
ATOM 732 N N . GLY A 1 98 ? 16.563 20.887 -19.795 1.00 80.25 98 GLY A N 1
ATOM 733 C CA . GLY A 1 98 ? 16.869 20.794 -21.224 1.00 80.25 98 GLY A CA 1
ATOM 734 C C . GLY A 1 98 ? 16.060 21.757 -22.094 1.00 80.25 98 GLY A C 1
ATOM 735 O O . GLY A 1 98 ? 16.007 21.579 -23.308 1.00 80.25 98 GLY A O 1
ATOM 736 N N . THR A 1 99 ? 15.430 22.774 -21.492 1.00 81.94 99 THR A N 1
ATOM 737 C CA . THR A 1 99 ? 14.618 23.781 -22.199 1.00 81.94 99 THR A CA 1
ATOM 738 C C . THR A 1 99 ? 15.276 25.163 -22.240 1.00 81.94 99 THR A C 1
ATOM 740 O O . THR A 1 99 ? 14.667 26.105 -22.743 1.00 81.94 99 THR A O 1
ATOM 743 N N . GLY A 1 100 ? 16.476 25.329 -21.674 1.00 83.75 100 GLY A N 1
ATOM 744 C CA . GLY A 1 100 ? 17.170 26.622 -21.599 1.00 83.75 100 GLY A CA 1
ATOM 745 C C . GLY A 1 100 ? 16.642 27.544 -20.493 1.00 83.75 100 GLY A C 1
ATOM 746 O O . GLY A 1 100 ? 17.079 28.688 -20.372 1.00 83.75 100 GLY A O 1
ATOM 747 N N . LYS A 1 101 ? 15.677 27.079 -19.688 1.00 87.31 101 LYS A N 1
ATOM 748 C CA . LYS A 1 101 ? 15.020 27.853 -18.626 1.00 87.31 101 LYS A CA 1
ATOM 749 C C . LYS A 1 101 ? 15.115 27.089 -17.317 1.00 87.31 101 LYS A C 1
ATOM 751 O O . LYS A 1 101 ? 14.657 25.955 -17.219 1.00 87.31 101 LYS A O 1
ATOM 756 N N . ARG A 1 102 ? 15.645 27.750 -16.287 1.00 89.69 102 ARG A N 1
ATOM 757 C CA . ARG A 1 102 ? 15.713 27.183 -14.939 1.00 89.69 102 ARG A CA 1
ATOM 758 C C . ARG A 1 102 ? 14.351 27.279 -14.262 1.00 89.69 102 ARG A C 1
ATOM 760 O O . ARG A 1 102 ? 13.781 28.366 -14.160 1.00 89.69 102 ARG A O 1
ATOM 767 N N . VAL A 1 103 ? 13.842 26.147 -13.794 1.00 88.31 103 VAL A N 1
ATOM 768 C CA . VAL A 1 103 ? 12.553 26.032 -13.106 1.00 88.31 103 VAL A CA 1
ATOM 769 C C . VAL A 1 103 ? 12.762 25.486 -11.697 1.00 88.31 103 VAL A C 1
ATOM 771 O O . VAL A 1 103 ? 13.599 24.616 -11.472 1.00 88.31 103 VAL A O 1
ATOM 774 N N . ALA A 1 104 ? 12.029 26.033 -10.725 1.00 90.75 104 ALA A N 1
ATOM 775 C CA . ALA A 1 104 ? 12.086 25.600 -9.325 1.00 90.75 104 ALA A CA 1
ATOM 776 C C . ALA A 1 104 ? 11.235 24.347 -9.060 1.00 90.75 104 ALA A C 1
ATOM 778 O O . ALA A 1 104 ? 11.426 23.666 -8.057 1.00 90.75 104 ALA A O 1
ATOM 779 N N . SER A 1 105 ? 10.316 24.026 -9.965 1.00 88.25 105 SER A N 1
ATOM 780 C CA . SER A 1 105 ? 9.518 22.809 -9.932 1.00 88.25 105 SER A CA 1
ATOM 781 C C . SER A 1 105 ? 9.161 22.370 -11.346 1.00 88.25 105 SER A C 1
ATOM 783 O O . SER A 1 105 ? 9.143 23.181 -12.277 1.00 88.25 105 SER A O 1
ATOM 785 N N . ALA A 1 106 ? 8.888 21.080 -11.509 1.00 85.56 106 ALA A N 1
ATOM 786 C CA . ALA A 1 106 ? 8.365 20.535 -12.751 1.00 85.56 106 ALA A CA 1
ATOM 787 C C . ALA A 1 106 ? 7.419 19.368 -12.482 1.00 85.56 106 ALA A C 1
ATOM 789 O O . ALA A 1 106 ? 7.545 18.654 -11.485 1.00 85.56 106 ALA A O 1
ATOM 790 N N . THR A 1 107 ? 6.465 19.188 -13.390 1.00 84.44 107 THR A N 1
ATOM 791 C CA . THR A 1 107 ? 5.537 18.061 -13.369 1.00 84.44 107 THR A CA 1
ATOM 792 C C . THR A 1 107 ? 6.050 16.965 -14.286 1.00 84.44 107 THR A C 1
ATOM 794 O O . THR A 1 107 ? 6.274 17.188 -15.475 1.00 84.44 107 THR A O 1
ATOM 797 N N . PHE A 1 108 ? 6.189 15.767 -13.735 1.00 78.75 108 PHE A N 1
ATOM 798 C CA . PHE A 1 108 ? 6.668 14.587 -14.431 1.00 78.75 108 PHE A CA 1
ATOM 799 C C . PHE A 1 108 ? 5.547 13.569 -14.592 1.00 78.75 108 PHE A C 1
ATOM 801 O O . PHE A 1 108 ? 4.702 13.396 -13.713 1.00 78.75 108 PHE A O 1
ATOM 808 N N . LYS A 1 109 ? 5.571 12.860 -15.718 1.00 79.25 109 LYS A N 1
ATOM 809 C CA . LYS A 1 109 ? 4.815 11.625 -15.917 1.00 79.25 109 LYS A CA 1
ATOM 810 C C . LYS A 1 109 ? 5.795 10.540 -16.328 1.00 79.25 109 LYS A C 1
ATOM 812 O O . LYS A 1 109 ? 6.678 10.784 -17.150 1.00 79.25 109 LYS A O 1
ATOM 817 N N . ARG A 1 110 ? 5.632 9.345 -15.775 1.00 77.88 110 ARG A N 1
ATOM 818 C CA . ARG A 1 110 ? 6.427 8.171 -16.132 1.00 77.88 110 ARG A CA 1
ATOM 819 C C . ARG A 1 110 ? 5.610 7.304 -17.078 1.00 77.88 110 ARG A C 1
ATOM 821 O O . ARG A 1 110 ? 4.441 7.059 -16.809 1.00 77.88 110 ARG A O 1
ATOM 828 N N . TYR A 1 111 ? 6.214 6.832 -18.160 1.00 80.75 111 TYR A N 1
ATOM 829 C CA . TYR A 1 111 ? 5.621 5.799 -19.005 1.00 80.75 111 TYR A CA 1
ATOM 830 C C . TYR A 1 111 ? 6.274 4.467 -18.656 1.00 80.75 111 TYR A C 1
ATOM 832 O O . TYR A 1 111 ? 7.474 4.304 -18.877 1.00 80.75 111 TYR A O 1
ATOM 840 N N . ASN A 1 112 ? 5.527 3.553 -18.037 1.00 81.62 112 ASN A N 1
ATOM 841 C CA . ASN A 1 112 ? 6.057 2.242 -17.669 1.00 81.62 112 ASN A CA 1
ATOM 842 C C . ASN A 1 112 ? 4.946 1.199 -17.514 1.00 81.62 112 ASN A C 1
ATOM 844 O O . ASN A 1 112 ? 3.760 1.529 -17.453 1.00 81.62 112 ASN A O 1
ATOM 848 N N . ILE A 1 113 ? 5.340 -0.066 -17.429 1.00 79.06 113 ILE A N 1
ATOM 849 C CA . ILE A 1 113 ? 4.453 -1.180 -17.099 1.00 79.06 113 ILE A CA 1
ATOM 850 C C . ILE A 1 113 ? 4.064 -1.061 -15.621 1.00 79.06 113 ILE A C 1
ATOM 852 O O . ILE A 1 113 ? 4.948 -0.855 -14.787 1.00 79.06 113 ILE A O 1
ATOM 856 N N . PRO A 1 114 ? 2.765 -1.138 -15.276 1.00 73.12 114 PRO A N 1
ATOM 857 C CA . PRO A 1 114 ? 2.271 -0.966 -13.914 1.00 73.12 114 PRO A CA 1
ATOM 858 C C . PRO A 1 114 ? 2.497 -2.218 -13.053 1.00 73.12 114 PRO A C 1
ATOM 860 O O . PRO A 1 114 ? 1.577 -2.740 -12.434 1.00 73.12 114 PRO A O 1
ATOM 863 N N . LEU A 1 115 ? 3.728 -2.714 -13.050 1.00 69.44 115 LEU A N 1
ATOM 864 C CA . LEU A 1 115 ? 4.195 -3.820 -12.229 1.00 69.44 115 LEU A CA 1
ATOM 865 C C . LEU A 1 115 ? 5.423 -3.339 -11.462 1.00 69.44 115 LEU A C 1
ATOM 867 O O . LEU A 1 115 ? 6.246 -2.591 -11.993 1.00 69.44 115 LEU A O 1
ATOM 871 N N . GLY A 1 116 ? 5.534 -3.755 -10.210 1.00 63.50 116 GLY A N 1
ATOM 872 C CA . GLY A 1 116 ? 6.677 -3.450 -9.367 1.00 63.50 116 GLY A CA 1
ATOM 873 C C . GLY A 1 116 ? 6.996 -4.640 -8.484 1.00 63.50 116 GLY A C 1
ATOM 874 O O . GLY A 1 116 ? 6.095 -5.372 -8.076 1.00 63.50 116 GLY A O 1
ATOM 875 N N . ASP A 1 117 ? 8.277 -4.814 -8.188 1.00 58.19 117 ASP A N 1
ATOM 876 C CA . ASP A 1 117 ? 8.708 -5.798 -7.209 1.00 58.19 117 ASP A CA 1
ATOM 877 C C . ASP A 1 117 ? 8.333 -5.300 -5.809 1.00 58.19 117 ASP A C 1
ATOM 879 O O . ASP A 1 117 ? 8.715 -4.200 -5.405 1.00 58.19 117 ASP A O 1
ATOM 883 N N . ALA A 1 118 ? 7.584 -6.104 -5.060 1.00 56.44 118 ALA A N 1
ATOM 884 C CA . ALA A 1 118 ? 7.104 -5.754 -3.726 1.00 56.44 118 ALA A CA 1
ATOM 885 C C . ALA A 1 118 ? 7.977 -6.381 -2.624 1.00 56.44 118 ALA A C 1
ATOM 887 O O . ALA A 1 118 ? 7.468 -7.069 -1.748 1.00 56.44 118 ALA A O 1
ATOM 888 N N . TYR A 1 119 ? 9.299 -6.173 -2.667 1.00 60.81 119 TYR A N 1
ATOM 889 C CA . TYR A 1 119 ? 10.192 -6.670 -1.604 1.00 60.81 119 TYR A CA 1
ATOM 890 C C . TYR A 1 119 ? 10.059 -5.876 -0.302 1.00 60.81 119 TYR A C 1
ATOM 892 O O . TYR A 1 119 ? 10.158 -6.439 0.783 1.00 60.81 119 TYR A O 1
ATOM 900 N N . VAL A 1 120 ? 9.843 -4.563 -0.416 1.00 68.00 120 VAL A N 1
ATOM 901 C CA . VAL A 1 120 ? 9.577 -3.653 0.700 1.00 68.00 120 VAL A CA 1
ATOM 902 C C . VAL A 1 120 ? 8.528 -2.660 0.233 1.00 68.00 120 VAL A C 1
ATOM 904 O O . VAL A 1 120 ? 8.662 -2.048 -0.825 1.00 68.00 120 VAL A O 1
ATOM 907 N N . VAL A 1 121 ? 7.473 -2.510 1.019 1.00 73.75 121 VAL A N 1
ATOM 908 C CA . VAL A 1 121 ? 6.312 -1.687 0.686 1.00 73.75 121 VAL A CA 1
ATOM 909 C C . VAL A 1 121 ? 5.895 -0.885 1.909 1.00 73.75 121 VAL A C 1
ATOM 911 O O . VAL A 1 121 ? 6.143 -1.284 3.046 1.00 73.75 121 VAL A O 1
ATOM 914 N N . THR A 1 122 ? 5.301 0.282 1.677 1.00 78.44 122 THR A N 1
ATOM 915 C CA . THR A 1 122 ? 4.826 1.141 2.763 1.00 78.44 122 THR A CA 1
ATOM 916 C C . THR A 1 122 ? 3.536 0.590 3.365 1.00 78.44 122 THR A C 1
ATOM 918 O O . THR A 1 122 ? 2.793 -0.155 2.727 1.00 78.44 122 THR A O 1
ATOM 921 N N . ASP A 1 123 ? 3.228 1.005 4.590 1.00 77.69 123 ASP A N 1
ATOM 922 C CA . ASP A 1 123 ? 1.933 0.753 5.223 1.00 77.69 123 ASP A CA 1
ATOM 923 C C . ASP A 1 123 ? 0.766 1.225 4.341 1.00 77.69 123 ASP A C 1
ATOM 925 O O . ASP A 1 123 ? -0.205 0.494 4.174 1.00 77.69 123 ASP A O 1
ATOM 929 N N . TYR A 1 124 ? 0.896 2.396 3.713 1.00 78.31 124 TYR A N 1
ATOM 930 C CA . TYR A 1 124 ? -0.087 2.916 2.761 1.00 78.31 124 TYR A CA 1
ATOM 931 C C . TYR A 1 124 ? -0.308 1.979 1.564 1.00 78.31 124 TYR A C 1
ATOM 933 O O . TYR A 1 124 ? -1.443 1.741 1.167 1.00 78.31 124 TYR A O 1
ATOM 941 N N . TYR A 1 125 ? 0.767 1.411 1.010 1.00 72.94 125 TYR A N 1
ATOM 942 C CA . TYR A 1 125 ? 0.675 0.466 -0.104 1.00 72.94 125 TYR A CA 1
ATOM 943 C C . TYR A 1 125 ? -0.081 -0.805 0.291 1.00 72.94 125 TYR A C 1
ATOM 945 O O . TYR A 1 125 ? -0.912 -1.305 -0.460 1.00 72.94 125 TYR A O 1
ATOM 953 N N . CYS A 1 126 ? 0.186 -1.322 1.490 1.00 71.44 126 CYS A N 1
ATOM 954 C CA . CYS A 1 126 ? -0.442 -2.544 1.978 1.00 71.44 126 CYS A CA 1
ATOM 955 C C . CYS A 1 126 ? -1.904 -2.349 2.391 1.00 71.44 126 CYS A C 1
ATOM 957 O O . CYS A 1 126 ? -2.524 -3.298 2.867 1.00 71.44 126 CYS A O 1
ATOM 959 N N . GLU A 1 127 ? -2.479 -1.150 2.289 1.00 72.00 127 GLU A N 1
ATOM 960 C CA . GLU A 1 127 ? -3.853 -0.913 2.708 1.00 72.00 127 GLU A CA 1
ATOM 961 C C . GLU A 1 127 ? -4.845 -1.800 1.929 1.00 72.00 127 GLU A C 1
ATOM 963 O O . GLU A 1 127 ? -4.828 -1.871 0.704 1.00 72.00 127 GLU A O 1
ATOM 968 N N . GLY A 1 128 ? -5.691 -2.537 2.659 1.00 69.12 128 GLY A N 1
ATOM 969 C CA . GLY A 1 128 ? -6.661 -3.471 2.077 1.00 69.12 128 GLY A CA 1
ATOM 970 C C . GLY A 1 128 ? -6.096 -4.814 1.596 1.00 69.12 128 GLY A C 1
ATOM 971 O O . GLY A 1 128 ? -6.875 -5.649 1.146 1.00 69.12 128 GLY A O 1
ATOM 972 N N . ALA A 1 129 ? -4.786 -5.057 1.698 1.00 70.19 129 ALA A N 1
ATOM 973 C CA . ALA A 1 129 ? -4.208 -6.376 1.433 1.00 70.19 129 ALA A CA 1
ATOM 974 C C . ALA A 1 129 ? -4.423 -7.340 2.618 1.00 70.19 129 ALA A C 1
ATOM 976 O O . ALA A 1 129 ? -4.668 -6.917 3.748 1.00 70.19 129 ALA A O 1
ATOM 977 N N . SER A 1 130 ? -4.294 -8.644 2.383 1.00 70.06 130 SER A N 1
ATOM 978 C CA . SER A 1 130 ? -4.130 -9.639 3.446 1.00 70.06 130 SER A CA 1
ATOM 979 C C . SER A 1 130 ? -2.857 -10.420 3.170 1.00 70.06 130 SER A C 1
ATOM 981 O O . SER A 1 130 ? -2.640 -10.848 2.041 1.00 70.06 130 SER A O 1
ATOM 983 N N . PHE A 1 131 ? -2.016 -10.576 4.189 1.00 73.69 131 PHE A N 1
ATOM 984 C CA . PHE A 1 131 ? -0.751 -11.299 4.061 1.00 73.69 131 PHE A CA 1
ATOM 985 C C . PHE A 1 131 ? -0.921 -12.820 4.162 1.00 73.69 131 PHE A C 1
ATOM 987 O O . PHE A 1 131 ? 0.007 -13.553 3.846 1.00 73.69 131 PHE A O 1
ATOM 994 N N . GLY A 1 132 ? -2.100 -13.308 4.565 1.00 71.94 132 GLY A N 1
ATOM 995 C CA . GLY A 1 132 ? -2.366 -14.741 4.671 1.00 71.94 132 GLY A CA 1
ATOM 996 C C . GLY A 1 132 ? -1.335 -15.455 5.549 1.00 71.94 132 GLY A C 1
ATOM 997 O O . GLY A 1 132 ? -1.090 -15.028 6.679 1.00 71.94 132 GLY A O 1
ATOM 998 N N . ASP A 1 133 ? -0.751 -16.521 5.002 1.00 70.88 133 ASP A N 1
ATOM 999 C CA . ASP A 1 133 ? 0.305 -17.318 5.637 1.00 70.88 133 ASP A CA 1
ATOM 1000 C C . ASP A 1 133 ? 1.712 -16.973 5.081 1.00 70.88 133 ASP A C 1
ATOM 1002 O O . ASP A 1 133 ? 2.689 -17.664 5.380 1.00 70.88 133 ASP A O 1
ATOM 1006 N N . ASP A 1 134 ? 1.839 -15.912 4.270 1.00 69.31 134 ASP A N 1
ATOM 1007 C CA . ASP A 1 134 ? 3.128 -15.474 3.728 1.00 69.31 134 ASP A CA 1
ATOM 1008 C C . ASP A 1 134 ? 4.013 -14.856 4.824 1.00 69.31 134 ASP A C 1
ATOM 1010 O O . ASP A 1 134 ? 3.552 -14.161 5.734 1.00 69.31 134 ASP A O 1
ATOM 1014 N N . CYS A 1 135 ? 5.327 -15.064 4.708 1.00 72.19 135 CYS A N 1
ATOM 1015 C CA . CYS A 1 135 ? 6.310 -14.552 5.661 1.00 72.19 135 CYS A CA 1
ATOM 1016 C C . CYS A 1 135 ? 6.602 -13.063 5.410 1.00 72.19 135 CYS A C 1
ATOM 1018 O O . CYS A 1 135 ? 7.560 -12.704 4.721 1.00 72.19 135 CYS A O 1
ATOM 1020 N N . TRP A 1 136 ? 5.760 -12.195 5.969 1.00 79.31 136 TRP A N 1
ATOM 1021 C CA . TRP A 1 136 ? 5.954 -10.746 5.960 1.00 79.31 136 TRP A CA 1
ATOM 1022 C C . TRP A 1 136 ? 6.661 -10.267 7.226 1.00 79.31 136 TRP A C 1
ATOM 1024 O O . TRP A 1 136 ? 6.404 -10.751 8.326 1.00 79.31 136 TRP A O 1
ATOM 1034 N N . VAL A 1 137 ? 7.526 -9.265 7.071 1.00 83.88 137 VAL A N 1
ATOM 1035 C CA . VAL A 1 137 ? 8.267 -8.649 8.176 1.00 83.88 137 VAL A CA 1
ATOM 1036 C C . VAL A 1 137 ? 7.947 -7.158 8.221 1.00 83.88 137 VAL A C 1
ATOM 1038 O O . VAL A 1 137 ? 8.075 -6.457 7.219 1.00 83.88 137 VAL A O 1
ATOM 1041 N N . ALA A 1 138 ? 7.531 -6.666 9.384 1.00 87.94 138 ALA A N 1
ATOM 1042 C CA . ALA A 1 138 ? 7.180 -5.271 9.603 1.00 87.94 138 ALA A CA 1
ATOM 1043 C C . ALA A 1 138 ? 8.359 -4.471 10.168 1.00 87.94 138 ALA A C 1
ATOM 1045 O O . ALA A 1 138 ? 8.989 -4.855 11.155 1.00 87.94 138 ALA A O 1
ATOM 1046 N N . ASP A 1 139 ? 8.612 -3.303 9.584 1.00 87.50 139 ASP A N 1
ATOM 1047 C CA . ASP A 1 139 ? 9.502 -2.296 10.151 1.00 87.50 139 ASP A CA 1
ATOM 1048 C C . ASP A 1 139 ? 8.676 -1.131 10.700 1.00 87.50 139 ASP A C 1
ATOM 1050 O O . ASP A 1 139 ? 8.087 -0.356 9.950 1.00 87.50 139 ASP A O 1
ATOM 1054 N N . LEU A 1 140 ? 8.614 -1.027 12.028 1.00 87.19 140 LEU A N 1
ATOM 1055 C CA . LEU A 1 140 ? 7.839 -0.003 12.737 1.00 87.19 140 LEU A CA 1
ATOM 1056 C C . LEU A 1 140 ? 8.694 1.194 13.170 1.00 87.19 140 LEU A C 1
ATOM 1058 O O . LEU A 1 140 ? 8.267 1.993 14.005 1.00 87.19 140 LEU A O 1
ATOM 1062 N N . THR A 1 141 ? 9.897 1.330 12.610 1.00 83.06 141 THR A N 1
ATOM 1063 C CA . THR A 1 141 ? 10.776 2.465 12.900 1.00 83.06 141 THR A CA 1
ATOM 1064 C C . THR A 1 141 ? 10.149 3.762 12.395 1.00 83.06 141 THR A C 1
ATOM 1066 O O . THR A 1 141 ? 9.877 3.881 11.198 1.00 83.06 141 THR A O 1
ATOM 1069 N N . PRO A 1 142 ? 9.939 4.767 13.263 1.00 78.50 142 PRO A N 1
ATOM 1070 C CA . PRO A 1 142 ? 9.441 6.057 12.818 1.00 78.50 142 PRO A CA 1
ATOM 1071 C C . PRO A 1 142 ? 10.419 6.712 11.826 1.00 78.50 142 PRO A C 1
ATOM 1073 O O . PRO A 1 142 ? 11.633 6.672 12.050 1.00 78.50 142 PRO A O 1
ATOM 1076 N N . PRO A 1 143 ? 9.927 7.339 10.743 1.00 76.12 143 PRO A N 1
ATOM 1077 C CA . PRO A 1 143 ? 10.794 8.061 9.824 1.00 76.12 143 PRO A CA 1
ATOM 1078 C C . PRO A 1 143 ? 11.486 9.243 10.530 1.00 76.12 143 PRO A C 1
ATOM 1080 O O . PRO A 1 143 ? 10.910 9.826 11.454 1.00 76.12 143 PRO A O 1
ATOM 1083 N N . PRO A 1 144 ? 12.702 9.643 10.107 1.00 76.25 144 PRO A N 1
ATOM 1084 C CA . PRO A 1 144 ? 13.441 10.731 10.745 1.00 76.25 144 PRO A CA 1
ATOM 1085 C C . PRO A 1 144 ? 12.608 12.013 10.870 1.00 76.25 144 PRO A C 1
ATOM 1087 O O . PRO A 1 144 ? 11.999 12.462 9.903 1.00 76.25 144 PRO A O 1
ATOM 1090 N N . GLY A 1 145 ? 12.576 12.607 12.066 1.00 75.75 145 GLY A N 1
ATOM 1091 C CA . GLY A 1 145 ? 11.812 13.833 12.341 1.00 75.75 145 GLY A CA 1
ATOM 1092 C C . GLY A 1 145 ? 10.298 13.639 12.501 1.00 75.75 145 GLY A C 1
ATOM 1093 O O . GLY A 1 145 ? 9.584 14.612 12.748 1.00 75.75 145 GLY A O 1
ATOM 1094 N N . HIS A 1 146 ? 9.797 12.406 12.412 1.00 75.31 146 HIS A N 1
ATOM 1095 C CA . HIS A 1 146 ? 8.378 12.087 12.530 1.00 75.31 146 HIS A CA 1
ATOM 1096 C C . HIS A 1 146 ? 8.139 10.976 13.564 1.00 75.31 146 HIS A C 1
ATOM 1098 O O . HIS A 1 146 ? 8.977 10.112 13.788 1.00 75.31 146 HIS A O 1
ATOM 1104 N N . GLY A 1 147 ? 6.977 11.007 14.221 1.00 78.88 147 GLY A N 1
ATOM 1105 C CA . GLY A 1 147 ? 6.530 9.924 15.100 1.00 78.88 147 GLY A CA 1
ATOM 1106 C C . GLY A 1 147 ? 5.757 8.847 14.338 1.00 78.88 147 GLY A C 1
ATOM 1107 O O . GLY A 1 147 ? 5.348 9.053 13.193 1.00 78.88 147 GLY A O 1
ATOM 1108 N N . ILE A 1 148 ? 5.503 7.715 14.998 1.00 84.12 148 ILE A N 1
ATOM 1109 C CA . ILE A 1 148 ? 4.617 6.679 14.460 1.00 84.12 148 ILE A CA 1
ATOM 1110 C C . ILE A 1 148 ? 3.183 7.217 14.323 1.00 84.12 148 ILE A C 1
ATOM 1112 O O . ILE A 1 148 ? 2.666 7.897 15.214 1.00 84.12 148 ILE A O 1
ATOM 1116 N N . LYS A 1 149 ? 2.534 6.940 13.187 1.00 85.00 149 LYS A N 1
ATOM 1117 C CA . LYS A 1 149 ? 1.148 7.354 12.925 1.00 85.00 149 LYS A CA 1
ATOM 1118 C C . LYS A 1 149 ? 0.174 6.244 13.313 1.00 85.00 149 LYS A C 1
ATOM 1120 O O . LYS A 1 149 ? 0.480 5.061 13.191 1.00 85.00 149 LYS A O 1
ATOM 1125 N N . ARG A 1 150 ? -1.053 6.622 13.693 1.00 85.94 150 ARG A N 1
ATOM 1126 C CA . ARG A 1 150 ? -2.134 5.663 13.989 1.00 85.94 150 ARG A CA 1
ATOM 1127 C C . ARG A 1 150 ? -2.410 4.710 12.829 1.00 85.94 150 ARG A C 1
ATOM 1129 O O . ARG A 1 150 ? -2.585 3.517 13.046 1.00 85.94 150 ARG A O 1
ATOM 1136 N N . ALA A 1 151 ? -2.475 5.264 11.617 1.00 83.44 151 ALA A N 1
ATOM 1137 C CA . ALA A 1 151 ? -2.743 4.506 10.402 1.00 83.44 151 ALA A CA 1
ATOM 1138 C C . ALA A 1 151 ? -1.700 3.400 10.211 1.00 83.44 151 ALA A C 1
ATOM 1140 O O . ALA A 1 151 ? -2.083 2.269 9.966 1.00 83.44 151 ALA A O 1
ATOM 1141 N N . THR A 1 152 ? -0.422 3.692 10.458 1.00 85.25 152 THR A N 1
ATOM 1142 C CA . THR A 1 152 ? 0.673 2.718 10.379 1.00 85.25 152 THR A CA 1
ATOM 1143 C C . THR A 1 152 ? 0.458 1.537 11.317 1.00 85.25 152 THR A C 1
ATOM 1145 O O . THR A 1 152 ? 0.504 0.391 10.881 1.00 85.25 152 THR A O 1
ATOM 1148 N N . ILE A 1 153 ? 0.142 1.809 12.588 1.00 84.75 153 ILE A N 1
ATOM 1149 C CA . ILE A 1 153 ? -0.123 0.762 13.587 1.00 84.75 153 ILE A CA 1
ATOM 1150 C C . ILE A 1 153 ? -1.320 -0.088 13.152 1.00 84.75 153 ILE A C 1
ATOM 1152 O O . ILE A 1 153 ? -1.243 -1.312 13.124 1.00 84.75 153 ILE A O 1
ATOM 1156 N N . PHE A 1 154 ? -2.429 0.564 12.798 1.00 84.38 154 PHE A N 1
ATOM 1157 C CA . PHE A 1 154 ? -3.665 -0.129 12.457 1.00 84.38 154 PHE A CA 1
ATOM 1158 C C . PHE A 1 154 ? -3.539 -0.939 11.167 1.00 84.38 154 PHE A C 1
ATOM 1160 O O . PHE A 1 154 ? -3.933 -2.101 11.133 1.00 84.38 154 PHE A O 1
ATOM 1167 N N . VAL A 1 155 ? -2.987 -0.347 10.109 1.00 85.69 155 VAL A N 1
ATOM 1168 C CA . VAL A 1 155 ? -2.833 -1.012 8.817 1.00 85.69 155 VAL A CA 1
ATOM 1169 C C . VAL A 1 155 ? -1.957 -2.239 8.991 1.00 85.69 155 VAL A C 1
ATOM 1171 O O . VAL A 1 155 ? -2.456 -3.329 8.746 1.00 85.69 155 VAL A O 1
ATOM 1174 N N . ILE A 1 156 ? -0.733 -2.097 9.507 1.00 85.31 156 ILE A N 1
ATOM 1175 C CA . ILE A 1 156 ? 0.213 -3.215 9.623 1.00 85.31 156 ILE A CA 1
ATOM 1176 C C . ILE A 1 156 ? -0.372 -4.350 10.467 1.00 85.31 156 ILE A C 1
ATOM 1178 O O . ILE A 1 156 ? -0.422 -5.486 9.999 1.00 85.31 156 ILE A O 1
ATOM 1182 N N . LEU A 1 157 ? -0.887 -4.056 11.666 1.00 83.62 157 LEU A N 1
ATOM 1183 C CA . LEU A 1 157 ? -1.409 -5.096 12.562 1.00 83.62 157 LEU A CA 1
ATOM 1184 C C . LEU A 1 157 ? -2.672 -5.785 12.027 1.00 83.62 157 LEU A C 1
ATOM 1186 O O . LEU A 1 157 ? -2.957 -6.907 12.428 1.00 83.62 157 LEU A O 1
ATOM 1190 N N . THR A 1 158 ? -3.416 -5.151 11.114 1.00 85.94 158 THR A N 1
ATOM 1191 C CA . THR A 1 158 ? -4.599 -5.759 10.481 1.00 85.94 158 THR A CA 1
ATOM 1192 C C . THR A 1 158 ? -4.306 -6.458 9.152 1.00 85.94 158 THR A C 1
ATOM 1194 O O . THR A 1 158 ? -5.238 -6.963 8.529 1.00 85.94 158 THR A O 1
ATOM 1197 N N . ARG A 1 159 ? -3.050 -6.490 8.676 1.00 83.06 159 ARG A N 1
ATOM 1198 C CA . ARG A 1 159 ? -2.674 -7.297 7.494 1.00 83.06 159 ARG A CA 1
ATOM 1199 C C . ARG A 1 159 ? -2.312 -8.731 7.840 1.00 83.06 159 ARG A C 1
ATOM 1201 O O . ARG A 1 159 ? -2.571 -9.625 7.035 1.00 83.06 159 ARG A O 1
ATOM 1208 N N . PHE A 1 160 ? -1.743 -8.937 9.023 1.00 83.88 160 PHE A N 1
ATOM 1209 C CA . PHE A 1 160 ? -1.426 -10.262 9.537 1.00 83.88 160 PHE A CA 1
ATOM 1210 C C . PHE A 1 160 ? -2.686 -10.976 10.015 1.00 83.88 160 PHE A C 1
ATOM 1212 O O . PHE A 1 160 ? -3.608 -10.367 10.558 1.00 83.88 160 PHE A O 1
ATOM 1219 N N . ARG A 1 161 ? -2.706 -12.296 9.833 1.00 81.69 161 ARG A N 1
ATOM 1220 C CA . ARG A 1 161 ? -3.817 -13.153 10.254 1.00 81.69 161 ARG A CA 1
ATOM 1221 C C . ARG A 1 161 ? -3.967 -13.218 11.776 1.00 81.69 161 ARG A C 1
ATOM 1223 O O . ARG A 1 161 ? -5.084 -13.264 12.285 1.00 81.69 161 ARG A O 1
ATOM 1230 N N . SER A 1 162 ? -2.849 -13.255 12.496 1.00 85.00 162 SER A N 1
ATOM 1231 C CA . SER A 1 162 ? -2.807 -13.240 13.958 1.00 85.00 162 SER A CA 1
ATOM 1232 C C . SER A 1 162 ? -1.537 -12.553 14.454 1.00 85.00 162 SER A C 1
ATOM 1234 O O . SER A 1 162 ? -0.608 -12.314 13.683 1.00 85.00 162 SER A O 1
ATOM 1236 N N . MET A 1 163 ? -1.485 -12.271 15.758 1.00 84.44 163 MET A N 1
ATOM 1237 C CA . MET A 1 163 ? -0.303 -11.689 16.398 1.00 84.44 163 MET A CA 1
ATOM 1238 C C . MET A 1 163 ? 0.937 -12.586 16.293 1.00 84.44 163 MET A C 1
ATOM 1240 O O . MET A 1 163 ? 2.036 -12.059 16.173 1.00 84.44 163 MET A O 1
ATOM 1244 N N . ASP A 1 164 ? 0.770 -13.911 16.260 1.00 85.31 164 ASP A N 1
ATOM 1245 C CA . ASP A 1 164 ? 1.887 -14.863 16.130 1.00 85.31 164 ASP A CA 1
ATOM 1246 C C . ASP A 1 164 ? 2.578 -14.788 14.760 1.00 85.31 164 ASP A C 1
ATOM 1248 O O . ASP A 1 164 ? 3.720 -15.213 14.614 1.00 85.31 164 ASP A O 1
ATOM 1252 N N . HIS A 1 165 ? 1.893 -14.235 13.755 1.00 83.88 165 HIS A N 1
ATOM 1253 C CA . HIS A 1 165 ? 2.445 -14.037 12.415 1.00 83.88 165 HIS A CA 1
ATOM 1254 C C . HIS A 1 165 ? 3.170 -12.692 12.278 1.00 83.88 165 HIS A C 1
ATOM 1256 O O . HIS A 1 165 ? 3.793 -12.440 11.249 1.00 83.88 165 HIS A O 1
ATOM 1262 N N . VAL A 1 166 ? 3.092 -11.813 13.284 1.00 86.69 166 VAL A N 1
ATOM 1263 C CA . VAL A 1 166 ? 3.745 -10.503 13.237 1.00 86.69 166 VAL A CA 1
ATOM 1264 C C . VAL A 1 166 ? 5.233 -10.677 13.517 1.00 86.69 166 VAL A C 1
ATOM 1266 O O . VAL A 1 166 ? 5.665 -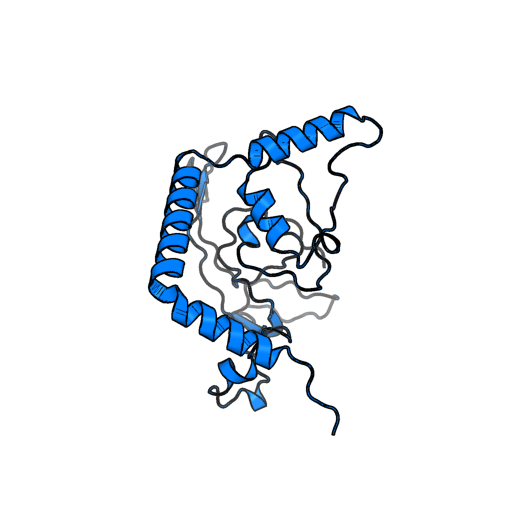10.792 14.663 1.00 86.69 166 VAL A O 1
ATOM 1269 N N . LEU A 1 167 ? 6.030 -10.642 12.455 1.00 87.19 167 LEU A N 1
ATOM 1270 C CA . LEU A 1 167 ? 7.484 -10.605 12.546 1.00 87.19 167 LEU A CA 1
ATOM 1271 C C . LEU A 1 167 ? 7.962 -9.160 12.447 1.00 87.19 167 LEU A C 1
ATOM 1273 O O . LEU A 1 167 ? 7.550 -8.422 11.554 1.00 87.19 167 LEU A O 1
ATOM 1277 N N . LEU A 1 168 ? 8.846 -8.750 13.352 1.00 88.94 168 LEU A N 1
ATOM 1278 C CA . LEU A 1 168 ? 9.443 -7.418 13.329 1.00 88.94 168 LEU A CA 1
ATOM 1279 C C . LEU A 1 168 ? 10.856 -7.483 12.757 1.00 88.94 168 LEU A C 1
ATOM 1281 O O . LEU A 1 168 ? 11.648 -8.335 13.153 1.00 88.94 168 LEU A O 1
ATOM 1285 N N . LEU A 1 169 ? 11.192 -6.547 11.865 1.00 87.19 169 LEU A N 1
ATOM 1286 C CA . LEU A 1 169 ? 12.532 -6.459 11.272 1.00 87.19 169 LEU A CA 1
ATOM 1287 C C . LEU A 1 169 ? 13.597 -6.170 12.332 1.00 87.19 169 LEU A C 1
ATOM 1289 O O . LEU A 1 169 ? 14.752 -6.575 12.213 1.00 87.19 169 LEU A O 1
ATOM 1293 N N . ARG A 1 170 ? 13.200 -5.430 13.363 1.00 86.75 170 ARG A N 1
ATOM 1294 C CA . ARG A 1 170 ? 14.051 -5.018 14.467 1.00 86.75 170 ARG A CA 1
ATOM 1295 C C . ARG A 1 170 ? 13.234 -4.945 15.756 1.00 86.75 170 ARG A C 1
ATOM 1297 O O . ARG A 1 170 ? 12.028 -4.687 15.685 1.00 86.75 170 ARG A O 1
ATOM 1304 N N . PRO A 1 171 ? 13.867 -5.133 16.925 1.00 87.94 171 PRO A N 1
ATOM 1305 C CA . PRO A 1 171 ? 13.210 -4.914 18.206 1.00 87.94 171 PRO A CA 1
ATOM 1306 C C . PRO A 1 171 ? 12.622 -3.502 18.286 1.00 87.94 171 PRO A C 1
ATOM 1308 O O . PRO A 1 171 ? 13.246 -2.542 17.831 1.00 87.94 171 PRO A O 1
ATOM 1311 N N . LEU A 1 172 ? 11.430 -3.365 18.872 1.00 87.25 172 LEU A N 1
ATOM 1312 C CA . LEU A 1 172 ? 10.814 -2.045 19.069 1.00 87.25 172 LEU A CA 1
ATOM 1313 C C . LEU A 1 172 ? 11.567 -1.213 20.105 1.00 87.25 172 LEU A C 1
ATOM 1315 O O . LEU A 1 172 ? 11.611 0.008 20.004 1.00 87.25 172 LEU A O 1
ATOM 1319 N N . TYR A 1 173 ? 12.134 -1.882 21.103 1.00 88.25 173 TYR A N 1
ATOM 1320 C CA . TYR A 1 173 ? 12.854 -1.283 22.212 1.00 88.25 173 TYR A CA 1
ATOM 1321 C C . TYR A 1 173 ? 14.176 -2.022 22.426 1.00 88.25 173 TYR A C 1
ATOM 1323 O O . TYR A 1 173 ? 14.370 -3.139 21.946 1.00 88.25 173 TYR A O 1
ATOM 1331 N N . ASP A 1 174 ? 15.093 -1.385 23.142 1.00 88.50 174 ASP A N 1
ATOM 1332 C CA . ASP A 1 174 ? 16.380 -1.977 23.484 1.00 88.50 174 ASP A CA 1
ATOM 1333 C C . ASP A 1 174 ? 16.284 -2.603 24.877 1.00 88.50 174 ASP A C 1
ATOM 1335 O O . ASP A 1 174 ? 16.131 -1.897 25.876 1.00 88.50 174 ASP A O 1
ATOM 1339 N N . GLU A 1 175 ? 16.381 -3.929 24.954 1.00 86.38 175 GLU A N 1
ATOM 1340 C CA . GLU A 1 175 ? 16.287 -4.682 26.212 1.00 86.38 175 GLU A CA 1
ATOM 1341 C C . GLU A 1 175 ? 17.345 -4.268 27.242 1.00 86.38 175 GLU A C 1
ATOM 1343 O O . GLU A 1 175 ? 17.118 -4.379 28.447 1.00 86.38 175 GLU A O 1
ATOM 1348 N N . ARG A 1 176 ? 18.481 -3.722 26.788 1.00 90.56 176 ARG A N 1
ATOM 1349 C CA . ARG A 1 176 ? 19.540 -3.207 27.672 1.00 90.56 176 ARG A CA 1
ATOM 1350 C C . ARG A 1 176 ? 19.106 -1.945 28.417 1.00 90.56 176 ARG A C 1
ATOM 1352 O O . ARG A 1 176 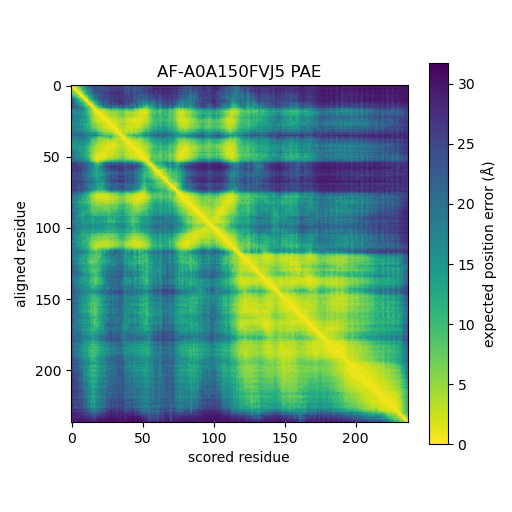? 19.709 -1.596 29.430 1.00 90.56 176 ARG A O 1
ATOM 1359 N N . PHE A 1 177 ? 18.067 -1.266 27.933 1.00 89.56 177 PHE A N 1
ATOM 1360 C CA . PHE A 1 177 ? 17.535 -0.035 28.504 1.00 89.56 177 PHE A CA 1
ATOM 1361 C C . PHE A 1 177 ? 16.036 -0.198 28.786 1.00 89.56 177 PHE A C 1
ATOM 1363 O O . PHE A 1 177 ? 15.217 0.183 27.950 1.00 89.56 177 PHE A O 1
ATOM 1370 N N . PRO A 1 178 ? 15.634 -0.687 29.975 1.00 84.12 178 PRO A N 1
ATOM 1371 C CA . PRO A 1 178 ? 14.224 -0.926 30.306 1.00 84.12 178 PRO A CA 1
ATOM 1372 C C . PRO A 1 178 ? 13.313 0.298 30.133 1.00 84.12 178 PRO A C 1
ATOM 1374 O O . PRO A 1 178 ? 12.152 0.164 29.761 1.00 84.12 178 PRO A O 1
ATOM 1377 N N . ALA A 1 179 ? 13.843 1.512 30.324 1.00 85.69 179 ALA A N 1
ATOM 1378 C CA . ALA A 1 179 ? 13.108 2.755 30.079 1.00 85.69 179 ALA A CA 1
ATOM 1379 C C . ALA A 1 179 ? 12.672 2.930 28.608 1.00 85.69 179 ALA A C 1
ATOM 1381 O O . ALA A 1 179 ? 11.693 3.625 28.334 1.00 85.69 179 ALA A O 1
ATOM 1382 N N . SER A 1 180 ? 13.369 2.290 27.662 1.00 87.69 180 SER A N 1
ATOM 1383 C CA . SER A 1 180 ? 13.013 2.325 26.241 1.00 87.69 180 SER A CA 1
ATOM 1384 C C . SER A 1 180 ? 11.695 1.601 25.960 1.00 87.69 180 SER A C 1
ATOM 1386 O O . SER A 1 180 ? 10.932 2.064 25.117 1.00 87.69 180 SER A O 1
ATOM 1388 N N . PHE A 1 181 ? 11.366 0.547 26.716 1.00 89.75 181 PHE A N 1
ATOM 1389 C CA . PHE A 1 181 ? 10.081 -0.144 26.600 1.00 89.75 181 PHE A CA 1
ATOM 1390 C C . PHE A 1 181 ? 8.916 0.799 26.910 1.00 89.75 181 PHE A C 1
ATOM 1392 O O . PHE A 1 181 ? 8.012 0.961 26.092 1.00 89.75 181 PHE A O 1
ATOM 1399 N N . THR A 1 182 ? 8.966 1.479 28.060 1.00 89.94 182 THR A N 1
ATOM 1400 C CA . THR A 1 182 ? 7.925 2.436 28.462 1.00 89.94 182 THR A CA 1
ATOM 1401 C C . THR A 1 182 ? 7.782 3.557 27.437 1.00 89.94 182 THR A C 1
ATOM 1403 O O . THR A 1 182 ? 6.668 3.890 27.045 1.00 89.94 182 THR A O 1
ATOM 1406 N N . ALA A 1 183 ? 8.902 4.081 26.930 1.00 88.06 183 ALA A N 1
ATOM 1407 C CA . ALA A 1 183 ? 8.884 5.120 25.904 1.00 88.06 183 ALA A CA 1
ATOM 1408 C C . ALA A 1 183 ? 8.194 4.658 24.608 1.00 88.06 183 ALA A C 1
ATOM 1410 O O . ALA A 1 183 ? 7.431 5.422 24.015 1.00 88.06 183 ALA A O 1
ATOM 1411 N N . VAL A 1 184 ? 8.425 3.413 24.176 1.00 88.75 184 VAL A N 1
ATOM 1412 C CA . VAL A 1 184 ? 7.729 2.829 23.021 1.00 88.75 184 VAL A CA 1
ATOM 1413 C C . VAL A 1 184 ? 6.238 2.686 23.304 1.00 88.75 184 VAL A C 1
ATOM 1415 O O . VAL A 1 184 ? 5.425 3.138 22.498 1.00 88.75 184 VAL A O 1
ATOM 1418 N N . VAL A 1 185 ? 5.857 2.112 24.447 1.00 90.00 185 VAL A N 1
ATOM 1419 C CA . VAL A 1 185 ? 4.442 1.950 24.820 1.00 90.00 185 VAL A CA 1
ATOM 1420 C C . VAL A 1 185 ? 3.723 3.299 24.821 1.00 90.00 185 VAL A C 1
ATOM 1422 O O . VAL A 1 185 ? 2.666 3.429 24.202 1.00 90.00 185 VAL A O 1
ATOM 1425 N N . ASP A 1 186 ? 4.321 4.327 25.420 1.00 90.00 186 ASP A N 1
ATO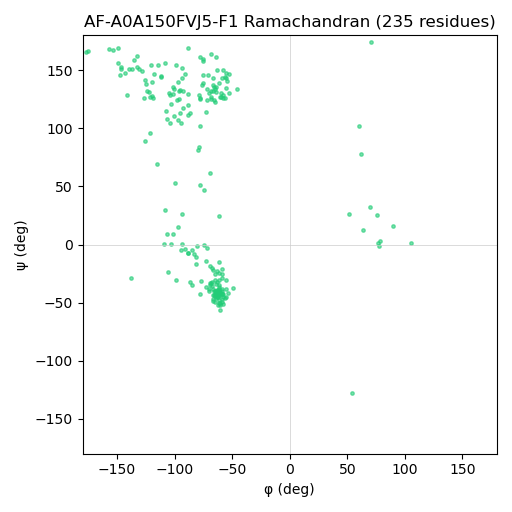M 1426 C CA . ASP A 1 186 ? 3.755 5.676 25.454 1.00 90.00 186 ASP A CA 1
ATOM 1427 C C . ASP A 1 186 ? 3.588 6.272 24.052 1.00 90.00 186 ASP A C 1
ATOM 1429 O O . ASP A 1 186 ? 2.568 6.907 23.762 1.00 90.00 186 ASP A O 1
ATOM 1433 N N . GLN A 1 187 ? 4.552 6.052 23.151 1.00 87.62 187 GLN A N 1
ATOM 1434 C CA . GLN A 1 187 ? 4.447 6.494 21.759 1.00 87.62 187 GLN A CA 1
ATOM 1435 C C . GLN A 1 187 ? 3.296 5.803 21.025 1.00 87.62 187 GLN A C 1
ATOM 1437 O O . GLN A 1 187 ? 2.506 6.481 20.360 1.00 87.62 187 GLN A O 1
ATOM 1442 N N . PHE A 1 188 ? 3.163 4.484 21.171 1.00 88.81 188 PHE A N 1
ATOM 1443 C CA . PHE A 1 188 ? 2.079 3.721 20.552 1.00 88.81 188 PHE A CA 1
ATOM 1444 C C . PHE A 1 188 ? 0.718 4.120 21.126 1.00 88.81 188 PHE A C 1
ATOM 1446 O O . PHE A 1 188 ? -0.212 4.373 20.360 1.00 88.81 188 PHE A O 1
ATOM 1453 N N . LEU A 1 189 ? 0.601 4.271 22.448 1.00 89.81 189 LEU A N 1
ATOM 1454 C CA . LEU A 1 189 ? -0.627 4.735 23.098 1.00 89.81 189 LEU A CA 1
ATOM 1455 C C . LEU A 1 189 ? -1.000 6.146 22.650 1.00 89.81 189 LEU A C 1
ATOM 1457 O O . LEU A 1 189 ? -2.167 6.411 22.362 1.00 89.81 189 LEU A O 1
ATOM 1461 N N . LYS A 1 190 ? -0.022 7.052 22.552 1.00 89.25 190 LYS A N 1
ATOM 1462 C CA . LYS A 1 190 ? -0.240 8.412 22.048 1.00 89.25 190 LYS A CA 1
ATOM 1463 C C . LYS A 1 190 ? -0.729 8.395 20.602 1.00 89.25 190 LYS A C 1
ATOM 1465 O O . LYS A 1 190 ? -1.675 9.115 20.289 1.00 89.25 190 LYS A O 1
ATOM 1470 N N . ALA A 1 191 ? -0.121 7.577 19.745 1.00 87.19 191 ALA A N 1
ATOM 1471 C CA . ALA A 1 191 ? -0.517 7.437 18.347 1.00 87.19 191 ALA A CA 1
ATOM 1472 C C . ALA A 1 191 ? -1.889 6.761 18.188 1.00 87.19 191 ALA A C 1
ATOM 1474 O O . ALA A 1 191 ? -2.639 7.115 17.283 1.00 87.19 191 ALA A O 1
ATOM 1475 N N . ALA A 1 192 ? -2.250 5.828 19.071 1.00 86.75 192 ALA A N 1
ATOM 1476 C CA . ALA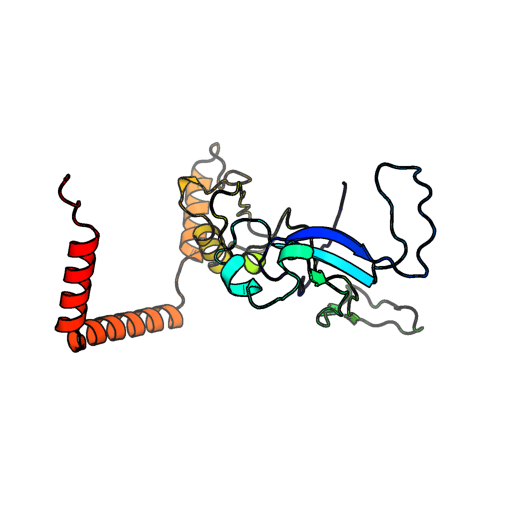 A 1 192 ? -3.520 5.106 19.029 1.00 86.75 192 ALA A CA 1
ATOM 1477 C C . ALA A 1 192 ? -4.737 5.951 19.444 1.00 86.75 192 ALA A C 1
ATOM 1479 O O . ALA A 1 192 ? -5.872 5.552 19.173 1.00 86.75 192 ALA A O 1
ATOM 1480 N N . ARG A 1 193 ? -4.532 7.119 20.073 1.00 87.81 193 ARG A N 1
ATOM 1481 C CA . ARG A 1 193 ? -5.633 7.990 20.510 1.00 87.81 193 ARG A CA 1
ATOM 1482 C C . ARG A 1 193 ? -6.521 8.386 19.333 1.00 87.81 193 ARG A C 1
ATOM 1484 O O . ARG A 1 193 ? -6.061 8.872 18.299 1.00 87.81 193 ARG A O 1
ATOM 1491 N N . LEU A 1 194 ? -7.820 8.187 19.516 1.00 86.56 194 LEU A N 1
ATOM 1492 C CA . LEU A 1 194 ? -8.830 8.611 18.561 1.00 86.56 194 LEU A CA 1
ATOM 1493 C C . LEU A 1 194 ? -9.029 10.123 18.682 1.00 86.56 194 LEU A C 1
ATOM 1495 O O . LEU A 1 194 ? -9.087 10.668 19.783 1.00 86.56 194 LEU A O 1
ATOM 1499 N N . GLY A 1 195 ? -9.139 10.802 17.540 1.00 88.31 195 GLY A N 1
ATOM 1500 C CA . GLY A 1 195 ? -9.568 12.197 17.515 1.00 88.31 195 GLY A CA 1
ATOM 1501 C C . GLY A 1 195 ? -11.011 12.344 18.022 1.00 88.31 195 GLY A C 1
ATOM 1502 O O . GLY A 1 195 ? -11.759 11.358 18.025 1.00 88.31 195 GLY A O 1
ATOM 1503 N N . PRO A 1 196 ? -11.423 13.557 18.424 1.00 91.94 196 PRO A N 1
ATOM 1504 C CA . PRO A 1 196 ? -12.770 13.808 18.937 1.00 91.94 196 PRO A CA 1
ATOM 1505 C C . PRO A 1 196 ? -13.855 13.427 17.921 1.00 91.94 196 PRO A C 1
ATOM 1507 O O . PRO A 1 196 ? -14.777 12.696 18.273 1.00 91.94 196 PRO A O 1
ATOM 1510 N N . ASP A 1 197 ? -13.688 13.810 16.653 1.00 92.94 197 ASP A N 1
ATOM 1511 C CA . ASP A 1 197 ? -14.664 13.531 15.591 1.00 92.94 197 ASP A CA 1
ATOM 1512 C C . ASP A 1 197 ? -14.851 12.031 15.360 1.00 92.94 197 ASP A C 1
ATOM 1514 O O . ASP A 1 197 ? -15.971 11.532 15.287 1.00 92.94 197 ASP A O 1
ATOM 1518 N N . LEU A 1 198 ? -13.747 11.280 15.307 1.00 88.19 198 LEU A N 1
ATOM 1519 C CA . LEU A 1 198 ? -13.818 9.837 15.111 1.00 88.19 198 LEU A CA 1
ATOM 1520 C C . LEU A 1 198 ? -14.403 9.122 16.332 1.00 88.19 198 LEU A C 1
ATOM 1522 O O . LEU A 1 198 ? -15.119 8.135 16.184 1.00 88.19 198 LEU A O 1
ATOM 1526 N N . THR A 1 199 ? -14.110 9.616 17.533 1.00 92.31 199 THR A N 1
ATOM 1527 C CA . THR A 1 199 ? -14.712 9.095 18.765 1.00 92.31 199 THR A CA 1
ATOM 1528 C C . THR A 1 199 ? -16.225 9.309 18.757 1.00 92.31 199 THR A C 1
ATOM 1530 O O . THR A 1 199 ? -16.976 8.375 19.040 1.00 92.31 199 THR A O 1
ATOM 1533 N N . ALA A 1 200 ? -16.680 10.507 18.376 1.00 94.25 200 ALA A N 1
ATOM 1534 C CA . ALA A 1 200 ? -18.099 10.818 18.246 1.00 94.25 200 ALA A CA 1
ATOM 1535 C C . ALA A 1 200 ? -18.778 9.939 17.185 1.00 94.25 200 ALA A C 1
ATOM 1537 O O . ALA A 1 200 ? -19.854 9.394 17.433 1.00 94.25 200 ALA A O 1
ATOM 1538 N N . GLU A 1 201 ? -18.124 9.734 16.040 1.00 95.38 201 GLU A N 1
ATOM 1539 C CA . GLU A 1 201 ? -18.650 8.895 14.965 1.00 95.38 201 GLU A CA 1
ATOM 1540 C C . GLU A 1 201 ? -18.755 7.419 15.373 1.00 95.38 201 GLU A C 1
ATOM 1542 O O . GLU A 1 201 ? -19.791 6.794 15.153 1.00 95.38 201 GLU A O 1
ATOM 1547 N N . LEU A 1 202 ? -17.742 6.861 16.044 1.00 93.25 202 LEU A N 1
ATOM 1548 C CA . LEU A 1 202 ? -17.818 5.499 16.590 1.00 93.25 202 LEU A CA 1
ATOM 1549 C C . LEU A 1 202 ? -18.940 5.358 17.625 1.00 93.25 202 LEU A C 1
ATOM 1551 O O . LEU A 1 202 ? -19.633 4.337 17.646 1.00 93.25 202 LEU A O 1
ATOM 1555 N N . GLY A 1 203 ? -19.153 6.384 18.453 1.00 95.62 203 GLY A N 1
ATOM 1556 C CA . GLY A 1 203 ? -20.287 6.444 19.375 1.00 95.62 203 GLY A CA 1
ATOM 1557 C C . GLY A 1 203 ? -21.629 6.421 18.639 1.00 95.62 203 GLY A C 1
ATOM 1558 O O . GLY A 1 203 ? -22.495 5.601 18.953 1.00 95.62 203 GLY A O 1
ATOM 1559 N N . ARG A 1 204 ? -21.778 7.254 17.600 1.00 96.69 204 ARG A N 1
ATOM 1560 C CA . ARG A 1 204 ? -22.973 7.299 16.744 1.00 96.69 204 ARG A CA 1
ATOM 1561 C C . ARG A 1 204 ? -23.239 5.951 16.070 1.00 96.69 204 ARG A C 1
ATOM 1563 O O . ARG A 1 204 ? -24.366 5.461 16.120 1.00 96.69 204 ARG A O 1
ATOM 1570 N N . LEU A 1 205 ? -22.214 5.331 15.483 1.00 95.75 205 LEU A N 1
ATOM 1571 C CA . LEU A 1 205 ? -22.314 4.016 14.838 1.00 95.75 205 LEU A CA 1
ATOM 1572 C C . LEU A 1 205 ? -22.692 2.918 15.836 1.00 95.75 205 LEU A C 1
ATOM 1574 O O . LEU A 1 205 ? -23.522 2.068 15.520 1.00 95.75 205 LEU A O 1
ATOM 1578 N N . SER A 1 206 ? -22.145 2.960 17.051 1.00 95.38 206 SER A N 1
ATOM 1579 C CA . SER A 1 206 ? -22.482 2.002 18.112 1.00 95.38 206 SER A CA 1
ATOM 1580 C C . SER A 1 206 ? -23.942 2.132 18.555 1.00 95.38 206 SER A C 1
ATOM 1582 O O . SER A 1 206 ? -24.636 1.122 18.682 1.00 95.38 206 SER A O 1
ATOM 1584 N N . GLY A 1 207 ? -24.442 3.363 18.716 1.00 96.38 207 GLY A N 1
ATOM 1585 C CA . GLY A 1 207 ? -25.855 3.620 19.017 1.00 96.38 207 GLY A CA 1
ATOM 1586 C C . GLY A 1 207 ? -26.796 3.180 17.886 1.00 96.38 207 GLY A C 1
ATOM 1587 O O . GLY A 1 207 ? -27.829 2.551 18.128 1.00 96.38 207 GLY A O 1
ATOM 1588 N N . LEU A 1 208 ? -26.416 3.427 16.629 1.00 96.19 208 LEU A N 1
ATOM 1589 C CA . LEU A 1 208 ? -27.161 2.933 15.467 1.00 96.19 208 LEU A CA 1
ATOM 1590 C C . LEU A 1 208 ? -27.163 1.404 15.381 1.00 96.19 208 LEU A C 1
ATOM 1592 O O . LEU A 1 208 ? -28.200 0.807 15.091 1.00 96.19 208 LEU A O 1
ATOM 1596 N N . ALA A 1 209 ? -26.039 0.754 15.675 1.00 93.94 209 ALA A N 1
ATOM 1597 C CA . ALA A 1 209 ? -25.960 -0.700 15.715 1.00 93.94 209 ALA A CA 1
ATOM 1598 C C . ALA A 1 209 ? -26.857 -1.288 16.817 1.00 93.94 209 ALA A C 1
ATOM 1600 O O . ALA A 1 209 ? -27.540 -2.281 16.572 1.00 93.94 209 ALA A O 1
ATOM 1601 N N . ALA A 1 210 ? -26.897 -0.676 18.005 1.00 94.81 210 ALA A N 1
ATOM 1602 C CA . ALA A 1 210 ? -27.776 -1.099 19.099 1.00 94.81 210 ALA A CA 1
ATOM 1603 C C . ALA A 1 210 ? -29.262 -0.974 18.721 1.00 94.81 210 ALA A C 1
ATOM 1605 O O . ALA A 1 210 ? -29.988 -1.964 18.757 1.00 94.81 210 ALA A O 1
ATOM 1606 N N . SER A 1 211 ? -29.686 0.199 18.243 1.00 95.69 211 SER A N 1
ATOM 1607 C CA . SER A 1 211 ? -31.076 0.420 17.807 1.00 95.69 211 SER A CA 1
ATOM 1608 C C . SER A 1 211 ? -31.497 -0.484 16.640 1.00 95.69 211 SER A C 1
ATOM 1610 O O . SER A 1 211 ? -32.639 -0.939 16.580 1.00 95.69 211 SER A O 1
ATOM 1612 N N . THR A 1 212 ? -30.576 -0.796 15.723 1.00 95.19 212 THR A N 1
ATOM 1613 C CA . THR A 1 212 ? -30.819 -1.757 14.634 1.00 95.19 212 THR A CA 1
ATOM 1614 C C . THR A 1 212 ? -31.001 -3.172 15.182 1.00 95.19 212 THR A C 1
ATOM 1616 O O . THR A 1 212 ? -31.926 -3.869 14.768 1.00 95.19 212 THR A O 1
ATOM 1619 N N . ARG A 1 213 ? -30.163 -3.592 16.141 1.00 93.56 213 ARG A N 1
ATOM 1620 C CA . ARG A 1 213 ? -30.302 -4.897 16.807 1.00 93.56 213 ARG A CA 1
ATOM 1621 C C . ARG A 1 213 ? -31.619 -5.025 17.564 1.00 93.56 213 ARG A C 1
ATOM 1623 O O . ARG A 1 213 ? -32.222 -6.088 17.508 1.00 93.56 213 ARG A O 1
ATOM 1630 N N . GLU A 1 214 ? -32.077 -3.965 18.222 1.00 95.19 214 GLU A N 1
ATOM 1631 C CA . GLU A 1 214 ? -33.377 -3.946 18.904 1.00 95.19 214 GLU A CA 1
ATOM 1632 C C . GLU A 1 214 ? -34.536 -4.045 17.909 1.00 95.19 214 GLU A C 1
ATOM 1634 O O . GLU A 1 214 ? -35.418 -4.890 18.062 1.00 95.19 214 GLU A O 1
ATOM 1639 N N . ARG A 1 215 ? -34.511 -3.229 16.847 1.00 96.44 215 ARG A N 1
ATOM 1640 C CA . ARG A 1 215 ? -35.559 -3.222 15.815 1.00 96.44 215 ARG A CA 1
ATOM 1641 C C . ARG A 1 215 ? -35.714 -4.579 15.128 1.00 96.44 215 ARG A C 1
ATOM 1643 O O . ARG A 1 215 ? -36.837 -4.990 14.857 1.00 96.44 215 ARG A O 1
ATOM 1650 N N . TYR A 1 216 ? -34.601 -5.256 14.853 1.00 96.00 216 TYR A N 1
ATOM 1651 C CA . TYR A 1 216 ? -34.569 -6.540 14.148 1.00 96.00 216 TYR A CA 1
ATOM 1652 C C . TYR A 1 216 ? -34.216 -7.712 15.075 1.00 96.00 216 TYR A C 1
ATOM 1654 O O . TYR A 1 216 ? -33.621 -8.698 14.639 1.00 96.00 216 TYR A O 1
ATOM 1662 N N . ALA A 1 217 ? -34.571 -7.630 16.362 1.00 95.25 217 ALA A N 1
ATOM 1663 C CA . ALA A 1 217 ? -34.187 -8.633 17.359 1.00 95.25 217 ALA A CA 1
ATOM 1664 C C . ALA A 1 217 ? -34.616 -10.062 16.976 1.00 95.25 217 ALA A C 1
ATOM 1666 O O . ALA A 1 217 ? -33.853 -11.009 17.166 1.00 95.25 217 ALA A O 1
ATOM 1667 N N . ALA A 1 218 ? -35.804 -10.217 16.381 1.00 95.81 218 ALA A N 1
ATOM 1668 C CA . ALA A 1 218 ? -36.303 -11.510 15.913 1.00 95.81 218 ALA A CA 1
ATOM 1669 C C . ALA A 1 218 ? -35.447 -12.093 14.773 1.00 95.81 218 ALA A C 1
ATOM 1671 O O . ALA A 1 218 ? -35.144 -13.288 14.779 1.00 95.81 218 ALA A O 1
ATOM 1672 N N . ASP A 1 219 ? -35.002 -11.256 13.832 1.00 95.12 219 ASP A N 1
ATOM 1673 C CA . ASP A 1 219 ? -34.151 -11.682 12.717 1.00 95.12 219 ASP A CA 1
ATOM 1674 C C . ASP A 1 219 ? -32.748 -12.056 13.200 1.00 95.12 219 ASP A C 1
ATOM 1676 O O . ASP A 1 219 ? -32.203 -13.077 12.779 1.00 95.12 219 ASP A O 1
ATOM 1680 N N . TYR A 1 220 ? -32.186 -11.293 14.144 1.00 92.94 220 TYR A N 1
ATOM 1681 C CA . TYR A 1 220 ? -30.917 -11.644 14.788 1.00 92.94 220 TYR A CA 1
ATOM 1682 C C . TYR A 1 220 ? -31.013 -12.963 15.568 1.00 92.94 220 TYR A C 1
ATOM 1684 O O . TYR A 1 220 ? -30.110 -13.795 15.462 1.00 92.94 220 TYR A O 1
ATOM 1692 N N . ALA A 1 221 ? -32.107 -13.196 16.301 1.00 93.12 221 ALA A N 1
ATOM 1693 C CA . ALA A 1 221 ? -32.339 -14.460 17.004 1.00 93.12 221 ALA A CA 1
ATOM 1694 C C . ALA A 1 221 ? -32.461 -15.639 16.025 1.00 93.12 221 ALA A C 1
ATOM 1696 O O . ALA A 1 221 ? -31.862 -16.696 16.237 1.00 93.12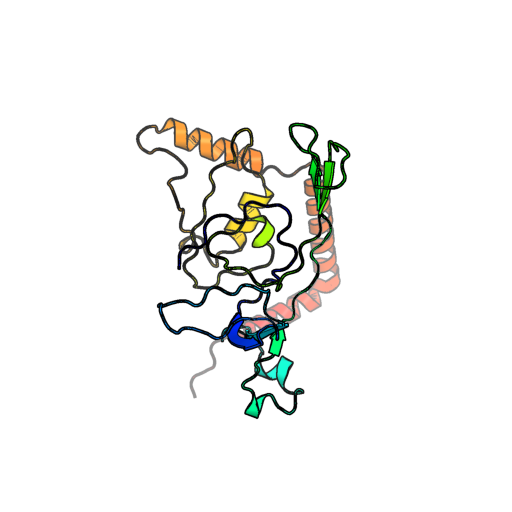 221 ALA A O 1
ATOM 1697 N N . ARG A 1 222 ? -33.175 -15.444 14.909 1.00 93.69 222 ARG A N 1
ATOM 1698 C CA . ARG A 1 222 ? -33.288 -16.442 13.839 1.00 93.69 222 ARG A CA 1
ATOM 1699 C C . ARG A 1 222 ? -31.935 -16.735 13.188 1.00 93.69 222 ARG A C 1
ATOM 1701 O O . ARG A 1 222 ? -31.608 -17.901 12.981 1.00 93.69 222 ARG A O 1
ATOM 1708 N N . ALA A 1 223 ? -31.141 -15.708 12.891 1.00 91.56 223 ALA A N 1
ATOM 1709 C CA . ALA A 1 223 ? -29.801 -15.870 12.334 1.00 91.56 223 ALA A CA 1
ATOM 1710 C C . ALA A 1 223 ? -28.881 -16.644 13.292 1.00 91.56 223 ALA A C 1
ATOM 1712 O O . ALA A 1 223 ? -28.196 -17.570 12.861 1.00 91.56 223 ALA A O 1
ATOM 1713 N N . ALA A 1 224 ? -28.914 -16.330 14.591 1.00 91.88 224 ALA A N 1
ATOM 1714 C CA . ALA A 1 224 ? -28.154 -17.057 15.606 1.00 91.88 224 ALA A CA 1
ATOM 1715 C C . ALA A 1 224 ? -28.558 -18.540 15.685 1.00 91.88 224 ALA A C 1
ATOM 1717 O O . ALA A 1 224 ? -27.685 -19.406 15.744 1.00 91.88 224 ALA A O 1
ATOM 1718 N N . ALA A 1 225 ? -29.859 -18.846 15.615 1.00 91.88 225 ALA A N 1
ATOM 1719 C CA . ALA A 1 225 ? -30.352 -20.224 15.595 1.00 91.88 225 ALA A CA 1
ATOM 1720 C C . ALA A 1 225 ? -29.873 -21.000 14.353 1.00 91.88 225 ALA A C 1
ATOM 1722 O O . ALA A 1 225 ? -29.442 -22.145 14.472 1.00 91.88 225 ALA A O 1
ATOM 1723 N N . LEU A 1 226 ? -29.894 -20.371 13.173 1.00 91.88 226 LEU A N 1
ATOM 1724 C CA . LEU A 1 226 ? -29.397 -20.977 11.931 1.00 91.88 226 LEU A CA 1
ATOM 1725 C C . LEU A 1 226 ? -27.884 -21.221 11.965 1.00 91.88 226 LEU A C 1
ATOM 1727 O O . LEU A 1 226 ? -27.421 -22.265 11.507 1.00 91.88 226 LEU A O 1
ATOM 1731 N N . ILE A 1 227 ? -27.109 -20.285 12.524 1.00 90.38 227 ILE A N 1
ATOM 1732 C CA . ILE A 1 227 ? -25.668 -20.474 12.725 1.00 90.38 227 ILE A CA 1
ATOM 1733 C C . ILE A 1 227 ? -25.438 -21.670 13.650 1.00 90.38 227 ILE A C 1
ATOM 1735 O O . ILE A 1 227 ? -24.707 -22.575 13.268 1.00 90.38 227 ILE A O 1
ATOM 1739 N N . ALA A 1 228 ? -26.113 -21.722 14.803 1.00 88.88 228 ALA A N 1
ATOM 1740 C CA . ALA A 1 228 ? -25.975 -22.818 15.762 1.00 88.88 228 ALA A CA 1
ATOM 1741 C C . ALA A 1 228 ? -26.321 -24.192 15.159 1.00 88.88 228 ALA A C 1
ATOM 1743 O O . ALA A 1 228 ? -25.629 -25.168 15.432 1.00 88.88 228 ALA A O 1
ATOM 1744 N N . GLN A 1 229 ? -27.344 -24.270 14.301 1.00 88.12 229 GLN A N 1
ATOM 1745 C CA . GLN A 1 229 ? -27.679 -25.499 13.569 1.00 88.12 229 GLN A CA 1
ATOM 1746 C C . GLN A 1 229 ? -26.575 -25.925 12.593 1.00 88.12 229 GLN A C 1
ATOM 1748 O O . GLN A 1 229 ? -26.357 -27.117 12.405 1.00 88.12 229 GLN A O 1
ATOM 1753 N N . ARG A 1 230 ? -25.866 -24.969 11.979 1.00 82.81 230 ARG A N 1
ATOM 1754 C CA . ARG A 1 230 ? -24.770 -25.246 11.040 1.00 82.81 230 ARG A CA 1
ATOM 1755 C C . ARG A 1 230 ? -23.474 -25.665 11.738 1.00 82.81 230 ARG A C 1
ATOM 1757 O O . ARG A 1 230 ? -22.709 -26.426 11.155 1.00 82.81 230 ARG A O 1
ATOM 1764 N N . THR A 1 231 ? -23.207 -25.161 12.943 1.00 82.94 231 THR A N 1
ATOM 1765 C CA . THR A 1 231 ? -22.023 -25.532 13.742 1.00 82.94 231 THR A CA 1
ATOM 1766 C C . THR A 1 231 ? -22.241 -26.741 14.648 1.00 82.94 231 THR A C 1
ATOM 1768 O O . THR A 1 231 ? -21.278 -27.213 15.251 1.00 82.94 231 THR A O 1
ATOM 1771 N N . ALA A 1 232 ? -23.471 -27.251 14.762 1.00 74.75 232 ALA A N 1
ATOM 1772 C CA . ALA A 1 232 ? -23.738 -28.481 15.493 1.00 74.75 232 ALA A CA 1
ATOM 1773 C C . ALA A 1 232 ? -23.047 -29.674 14.798 1.00 74.75 232 ALA A C 1
ATOM 1775 O O . ALA A 1 232 ? -23.138 -29.795 13.572 1.00 74.75 232 ALA A O 1
ATOM 1776 N N . PRO A 1 233 ? -22.356 -30.556 15.544 1.00 63.78 233 PRO A N 1
ATOM 1777 C CA . PRO A 1 233 ? -21.748 -31.751 14.969 1.00 63.78 233 PRO A CA 1
ATOM 1778 C C . PRO A 1 233 ? -22.834 -32.614 14.322 1.00 63.78 233 PRO A C 1
ATOM 1780 O O . PRO A 1 233 ? -23.873 -32.874 14.934 1.00 63.78 233 PRO A O 1
ATOM 1783 N N . GLN A 1 234 ? -22.613 -33.032 13.073 1.00 62.97 234 GLN A N 1
ATOM 1784 C CA . GLN A 1 234 ? -23.522 -33.977 12.435 1.00 62.97 234 GLN A CA 1
ATOM 1785 C C . GLN A 1 234 ? -23.438 -35.321 13.168 1.00 62.97 234 GLN A C 1
ATOM 1787 O O . GLN A 1 234 ? -22.329 -35.757 13.481 1.00 62.97 234 GLN A O 1
ATOM 1792 N N . PRO A 1 235 ? -24.577 -35.969 13.464 1.00 56.19 235 PRO A N 1
ATOM 1793 C CA . PRO A 1 235 ? -24.554 -37.309 14.025 1.00 56.19 235 PRO A CA 1
ATOM 1794 C C . PRO A 1 235 ? -23.861 -38.251 13.034 1.00 56.19 235 PRO A C 1
ATOM 1796 O O . PRO A 1 235 ? -24.216 -38.273 11.856 1.00 56.19 235 PRO A O 1
ATOM 1799 N N . GLU A 1 236 ? -22.851 -38.980 13.516 1.00 53.53 236 GLU A N 1
ATOM 1800 C CA . GLU A 1 236 ? -22.197 -40.053 12.765 1.00 53.53 236 GLU A CA 1
ATOM 1801 C C . GLU A 1 236 ? -23.260 -41.071 12.328 1.00 53.53 236 GLU A C 1
ATOM 1803 O O . GLU A 1 236 ? -24.063 -41.529 13.147 1.00 53.53 236 GLU A O 1
ATOM 1808 N N . ALA A 1 237 ? -23.294 -41.354 11.024 1.00 50.84 237 ALA A N 1
ATOM 1809 C CA . ALA A 1 237 ? -24.126 -42.389 10.419 1.00 50.84 237 ALA A CA 1
ATOM 1810 C C . ALA A 1 237 ? -23.389 -43.731 10.405 1.00 50.84 237 ALA A C 1
ATOM 1812 O O . ALA A 1 237 ? -22.162 -43.716 10.146 1.00 50.84 237 ALA A O 1
#

Solvent-accessible surface area (backbone atoms only — not comparable to full-atom values): 15066 Å² total; per-residue (Å²): 141,85,88,81,83,87,84,76,79,78,84,72,46,69,66,95,66,68,62,42,80,76,46,76,40,67,38,92,83,47,75,81,85,81,77,86,56,102,66,85,84,74,90,54,76,47,59,24,37,30,28,25,73,48,91,82,61,85,55,60,67,70,78,42,66,82,46,92,53,31,88,81,55,72,53,53,46,76,46,51,53,42,74,42,71,77,44,75,47,74,47,101,58,64,44,60,85,84,75,91,49,71,37,51,54,53,76,45,68,51,78,42,56,56,69,75,84,78,86,74,76,54,52,78,72,52,57,92,47,72,48,65,90,59,95,58,67,45,75,83,74,52,56,90,100,46,75,63,51,41,63,50,57,52,42,52,67,63,25,40,78,46,77,92,60,65,40,62,74,58,76,90,45,51,84,94,40,67,70,39,47,57,54,47,53,52,50,51,55,61,29,63,58,72,53,70,68,58,48,52,48,53,52,52,51,50,52,51,51,49,54,51,48,63,76,41,40,70,58,54,52,51,51,52,52,54,50,52,63,70,71,47,81,76,79,87,129